Protein AF-A0A1L8WNW4-F1 (afdb_monomer_lite)

Radius of gyration: 29.33 Å; chains: 1; bounding box: 60×57×88 Å

Secondary structure (DSSP, 8-state):
---------TTTTSSSTTS--------------------------PPEEEEEE-GGG-EEEEEEEETTEEEEEE-SS-S-TT-SSEEEEEEEEETTEEEEEEEEETTSPPPPEEEEEE--TTPEEEEEETT-STTTEEESSGGGT--SSSEEEEEEETTEEEE-HHHHHHHHHHHHTTEETTEE-TT--HHHHHHHHHHHHTS---TT-HHHHHHHHHHHHHHHHHHHHHHHHHHHHHHHTTEETTEE-TT--HHHHHHHHHHHHTS-TT-TTHHHHHHHHHHHHHHHHHHHT--

pLDDT: mean 84.91, std 22.82, range [25.0, 98.75]

InterPro domains:
  IPR004954 Putative mucin/carbohydrate-binding domain [PF03272] (52-135)

Organism: NCBI:txid150033

Foldseek 3Di:
DDDPPPDDDPCVVPPVPPPPDDDDDDDDDDDDDDDDDPPPPPPDFDKKKKFAAAPPLHTAWMWIFTQQKIKIWGDQAQRALVFQAFQKKKWKDWFPDTQDIDGRGRNDGDDTDMDIGGHDAFIKIKMFHPQQPCSGIPIPDPQQPVDRNRIWIFGADSRDTHTCPVLLVQLCVLLCVQDDVQHGDQDDDPVSLVSSVVSLVVDPPDPTHVSSVVSVVSSVRSVVSVVLSVLVVVLVVLLCVQDDVLHGDPPDDPVSLVVSVVSLVVHDPPDPCSVVSVVSSVRNVVSNVVSVVPD

Structure (mmCIF, N/CA/C/O backbone):
data_AF-A0A1L8WNW4-F1
#
_entry.id   AF-A0A1L8WNW4-F1
#
loop_
_atom_site.group_PDB
_atom_site.id
_atom_site.type_symbol
_atom_site.label_atom_id
_atom_site.label_alt_id
_atom_site.label_comp_id
_atom_site.label_asym_id
_atom_site.label_entity_id
_atom_site.label_seq_id
_atom_site.pdbx_PDB_ins_code
_atom_site.Cartn_x
_atom_site.Cartn_y
_atom_site.Cartn_z
_atom_site.occupancy
_atom_site.B_iso_or_equiv
_atom_site.auth_seq_id
_atom_site.auth_comp_id
_atom_site.auth_asym_id
_atom_site.auth_atom_id
_atom_site.pdbx_PDB_model_num
ATOM 1 N N . MET A 1 1 ? 27.544 -23.612 17.494 1.00 37.75 1 MET A N 1
ATOM 2 C CA . MET A 1 1 ? 26.825 -22.421 16.985 1.00 37.75 1 MET A CA 1
ATOM 3 C C . MET A 1 1 ? 25.413 -22.851 16.610 1.00 37.75 1 MET A C 1
ATOM 5 O O . MET A 1 1 ? 25.255 -23.649 15.697 1.00 37.75 1 MET A O 1
ATOM 9 N N . LYS A 1 2 ? 24.406 -22.458 17.398 1.00 28.81 2 LYS A N 1
ATOM 10 C CA . LYS A 1 2 ? 23.015 -22.915 17.239 1.00 28.81 2 LYS A CA 1
ATOM 11 C C . LYS A 1 2 ? 22.344 -22.130 16.103 1.00 28.81 2 LYS A C 1
ATOM 13 O O . LYS A 1 2 ? 22.233 -20.911 16.197 1.00 28.81 2 LYS A O 1
ATOM 18 N N . LYS A 1 3 ? 21.906 -22.825 15.046 1.00 29.67 3 LYS A N 1
ATOM 19 C CA . LYS A 1 3 ? 21.005 -22.282 14.017 1.00 29.67 3 LYS A CA 1
ATOM 20 C C . LYS A 1 3 ? 19.665 -21.955 14.684 1.00 29.67 3 LYS A C 1
ATOM 22 O O . LYS A 1 3 ? 18.980 -22.862 15.148 1.00 29.67 3 LYS A O 1
ATOM 27 N N . LYS A 1 4 ? 19.299 -20.671 14.742 1.00 27.36 4 LYS A N 1
ATOM 28 C CA . LYS A 1 4 ? 17.915 -20.253 14.994 1.00 27.36 4 LYS A CA 1
ATOM 29 C C . LYS A 1 4 ? 17.109 -20.585 13.743 1.00 27.36 4 LYS A C 1
ATOM 31 O O . LYS A 1 4 ? 17.209 -19.908 12.728 1.00 27.36 4 LYS A O 1
ATOM 36 N N . MET A 1 5 ? 16.369 -21.678 13.833 1.00 25.00 5 MET A N 1
ATOM 37 C CA . MET A 1 5 ? 15.276 -22.015 12.940 1.00 25.00 5 MET A CA 1
ATOM 38 C C . MET A 1 5 ? 14.143 -21.035 13.258 1.00 25.00 5 MET A C 1
ATOM 40 O O . MET A 1 5 ? 13.552 -21.104 14.335 1.00 25.00 5 MET A O 1
ATOM 44 N N . ILE A 1 6 ? 13.924 -20.056 12.383 1.00 26.42 6 ILE A N 1
ATOM 45 C CA . ILE A 1 6 ? 12.748 -19.190 12.458 1.00 26.42 6 ILE A CA 1
ATOM 46 C C . ILE A 1 6 ? 11.597 -20.017 11.894 1.00 26.42 6 ILE A C 1
ATOM 48 O O . ILE A 1 6 ? 11.459 -20.180 10.686 1.00 26.42 6 ILE A O 1
ATOM 52 N N . VAL A 1 7 ? 10.838 -20.614 12.805 1.00 28.45 7 VAL A N 1
ATOM 53 C CA . VAL A 1 7 ? 9.475 -21.064 12.551 1.00 28.45 7 VAL A CA 1
ATOM 54 C C . VAL A 1 7 ? 8.620 -19.808 12.679 1.00 28.45 7 VAL A C 1
ATOM 56 O O . VAL A 1 7 ? 8.443 -19.317 13.792 1.00 28.45 7 VAL A O 1
ATOM 59 N N . THR A 1 8 ? 8.137 -19.262 11.565 1.00 31.72 8 THR A N 1
ATOM 60 C CA . THR A 1 8 ? 7.024 -18.305 11.598 1.00 31.72 8 THR A CA 1
ATOM 61 C C . THR A 1 8 ? 5.802 -19.022 11.053 1.00 31.72 8 THR A C 1
ATOM 63 O O . THR A 1 8 ? 5.869 -19.759 10.073 1.00 31.72 8 THR A O 1
ATOM 66 N N . SER A 1 9 ? 4.736 -18.927 11.827 1.00 29.17 9 SER A N 1
ATOM 67 C CA . SER A 1 9 ? 3.653 -19.882 11.939 1.00 29.17 9 SER A CA 1
ATOM 68 C C . SER A 1 9 ? 2.611 -19.741 10.832 1.00 29.17 9 SER A C 1
ATOM 70 O O . SER A 1 9 ? 2.149 -18.650 10.523 1.00 29.17 9 SER A O 1
ATOM 72 N N . ALA A 1 10 ? 2.094 -20.882 10.376 1.00 30.36 10 ALA A N 1
ATOM 73 C CA . ALA A 1 10 ? 0.809 -20.997 9.683 1.00 30.36 10 ALA A CA 1
ATOM 74 C C . ALA A 1 10 ? -0.406 -20.637 10.582 1.00 30.36 10 ALA A C 1
ATOM 76 O O . ALA A 1 10 ? -1.537 -21.000 10.280 1.00 30.36 10 ALA A O 1
ATOM 77 N N . ALA A 1 11 ? -0.186 -19.939 11.703 1.00 32.91 11 ALA A N 1
ATOM 78 C CA . ALA A 1 11 ? -1.224 -19.518 12.644 1.00 32.91 11 ALA A CA 1
ATOM 79 C C . ALA A 1 11 ? -1.803 -18.127 12.314 1.00 32.91 11 ALA A C 1
ATOM 81 O O . ALA A 1 11 ? -2.820 -17.752 12.887 1.00 32.91 11 ALA A O 1
ATOM 82 N N . GLY A 1 12 ? -1.200 -17.384 11.376 1.00 32.19 12 GLY A N 1
ATOM 83 C CA . GLY A 1 12 ? -1.688 -16.066 10.945 1.00 32.19 12 GLY A CA 1
ATOM 84 C C . GLY A 1 12 ? -2.962 -16.100 10.092 1.00 32.19 12 GLY A C 1
ATOM 85 O O . GLY A 1 12 ? -3.646 -15.091 9.992 1.00 32.19 12 GLY A O 1
ATOM 86 N N . ILE A 1 13 ? -3.324 -17.263 9.536 1.00 37.50 13 ILE A N 1
ATOM 87 C CA . ILE A 1 13 ? -4.530 -17.438 8.704 1.00 37.50 13 ILE A CA 1
ATOM 88 C C . ILE A 1 13 ? -5.809 -17.570 9.564 1.00 37.50 13 ILE A C 1
ATOM 90 O O . ILE A 1 13 ? -6.913 -17.381 9.068 1.00 37.50 13 ILE A O 1
ATOM 94 N N . MET A 1 14 ? -5.696 -17.857 10.867 1.00 31.64 14 MET A N 1
ATOM 95 C CA . MET A 1 14 ? -6.839 -18.307 11.685 1.00 31.64 14 MET A CA 1
ATOM 96 C C . MET A 1 14 ? -7.536 -17.222 12.525 1.00 31.64 14 MET A C 1
ATOM 98 O O . MET A 1 14 ? -8.483 -17.540 13.241 1.00 31.64 14 MET A O 1
ATOM 102 N N . LEU A 1 15 ? -7.118 -15.951 12.467 1.00 35.03 15 LEU A N 1
ATOM 103 C CA . LEU A 1 15 ? -7.730 -14.891 13.293 1.00 35.03 15 LEU A CA 1
ATOM 104 C C . LEU A 1 15 ? -8.851 -14.094 12.603 1.00 35.03 15 LEU A C 1
ATOM 106 O O . LEU A 1 15 ? -9.614 -13.430 13.298 1.00 35.03 15 LEU A O 1
ATOM 110 N N . PHE A 1 16 ? -9.046 -14.234 11.286 1.00 38.00 16 PHE A N 1
ATOM 111 C CA . PHE A 1 16 ? -10.237 -13.699 10.600 1.00 38.00 16 PHE A CA 1
ATOM 112 C C . PHE A 1 16 ? -11.436 -14.668 10.598 1.00 38.00 16 PHE A C 1
ATOM 114 O O . PHE A 1 16 ? -12.531 -14.299 10.183 1.00 38.00 16 PHE A O 1
ATOM 121 N N . SER A 1 17 ? -11.276 -15.902 11.088 1.00 33.84 17 SER A N 1
ATOM 122 C CA . SER A 1 17 ? -12.297 -16.954 10.952 1.00 33.84 17 SER A CA 1
ATOM 123 C C . SER A 1 17 ? -13.427 -16.905 11.989 1.00 33.84 17 SER A C 1
ATOM 125 O O . SER A 1 17 ? -14.442 -17.568 11.798 1.00 33.84 17 SER A O 1
ATOM 127 N N . ASN A 1 18 ? -13.291 -16.148 13.083 1.00 33.06 18 ASN A N 1
ATOM 128 C CA . ASN A 1 18 ? -14.196 -16.275 14.237 1.00 33.06 18 ASN A CA 1
ATOM 129 C C . ASN A 1 18 ? -15.276 -15.189 14.380 1.00 33.06 18 ASN A C 1
ATOM 131 O O . ASN A 1 18 ? -15.925 -15.143 15.423 1.00 33.06 18 ASN A O 1
ATOM 135 N N . LEU A 1 19 ? -15.531 -14.353 13.365 1.00 40.12 19 LEU A N 1
ATOM 136 C CA . LEU A 1 19 ? -16.614 -13.355 13.439 1.00 40.12 19 LEU A CA 1
ATOM 137 C C . LEU A 1 19 ? -17.502 -13.237 12.186 1.00 40.12 19 LEU A C 1
ATOM 139 O O . LEU A 1 19 ? -18.167 -12.225 12.002 1.00 40.12 19 LEU A O 1
ATOM 143 N N . PHE A 1 20 ? -17.588 -14.289 11.367 1.00 37.91 20 PHE A N 1
ATOM 144 C CA . PHE A 1 20 ? -18.606 -14.410 10.312 1.00 37.91 20 PHE A CA 1
ATOM 145 C C . PHE A 1 20 ? -19.455 -15.667 10.531 1.00 37.91 20 PHE A C 1
ATOM 147 O O . PHE A 1 20 ? -19.396 -16.627 9.769 1.00 37.91 20 PHE A O 1
ATOM 154 N N . ALA A 1 21 ? -20.237 -15.687 11.610 1.00 34.88 21 ALA A N 1
ATOM 155 C CA . ALA A 1 21 ? -21.171 -16.772 11.897 1.00 34.88 21 ALA A CA 1
ATOM 156 C C . ALA A 1 21 ? -22.619 -16.268 11.941 1.00 34.88 21 ALA A C 1
ATOM 158 O O . ALA A 1 21 ? -23.144 -16.083 13.028 1.00 34.88 21 ALA A O 1
ATOM 159 N N . VAL A 1 22 ? -23.253 -16.092 10.770 1.00 30.91 22 VAL A N 1
ATOM 160 C CA . VAL A 1 22 ? -24.709 -16.230 10.488 1.00 30.91 22 VAL A CA 1
ATOM 161 C C . VAL A 1 22 ? -24.831 -16.373 8.949 1.00 30.91 22 VAL A C 1
ATOM 163 O O . VAL A 1 22 ? -24.286 -15.532 8.252 1.00 30.91 22 VAL A O 1
ATOM 166 N N . SER A 1 23 ? -25.453 -17.350 8.273 1.00 28.98 23 SER A N 1
ATOM 167 C CA . SER A 1 23 ? -26.408 -18.432 8.576 1.00 28.98 23 SER A CA 1
ATOM 168 C C . SER A 1 23 ? -26.244 -19.588 7.552 1.00 28.98 23 SER A C 1
ATOM 170 O O . SER A 1 23 ? -25.817 -19.336 6.424 1.00 28.98 23 SER A O 1
ATOM 172 N N . PRO A 1 24 ? -26.595 -20.848 7.884 1.00 35.16 24 PRO A N 1
ATOM 173 C CA . PRO A 1 24 ? -26.528 -21.970 6.949 1.00 35.16 24 PRO A CA 1
ATOM 174 C C . PRO A 1 24 ? -27.873 -22.197 6.244 1.00 35.16 24 PRO A C 1
ATOM 176 O O . PRO A 1 24 ? -28.809 -22.705 6.854 1.00 35.16 24 PRO A O 1
ATOM 179 N N . GLN A 1 25 ? -27.959 -21.897 4.946 1.00 29.31 25 GLN A N 1
ATOM 180 C CA . GLN A 1 25 ? -29.005 -22.440 4.068 1.00 29.31 25 GLN A CA 1
ATOM 181 C C . GLN A 1 25 ? -28.501 -22.585 2.625 1.00 29.31 25 GLN A C 1
ATOM 183 O O . GLN A 1 25 ? -28.726 -21.742 1.767 1.00 29.31 25 GLN A O 1
ATOM 188 N N . ALA A 1 26 ? -27.840 -23.709 2.360 1.00 30.31 26 ALA A N 1
ATOM 189 C CA . ALA A 1 26 ? -28.033 -24.484 1.137 1.00 30.31 26 ALA A CA 1
ATOM 190 C C . ALA A 1 26 ? -27.582 -25.919 1.433 1.00 30.31 26 ALA A C 1
ATOM 192 O O . ALA A 1 26 ? -26.403 -26.213 1.612 1.00 30.31 26 ALA A O 1
ATOM 193 N N . LEU A 1 27 ? -28.584 -26.774 1.603 1.00 27.48 27 LEU A N 1
ATOM 194 C CA . LEU A 1 27 ? -28.493 -28.172 1.986 1.00 27.48 27 LEU A CA 1
ATOM 195 C C . LEU A 1 27 ? -27.861 -29.016 0.867 1.00 27.48 27 LEU A C 1
ATOM 197 O O . LEU A 1 27 ? -28.081 -28.785 -0.318 1.00 27.48 27 LEU A O 1
ATOM 201 N N . ALA A 1 28 ? -27.090 -30.006 1.303 1.00 31.05 28 ALA A N 1
ATOM 202 C CA . ALA A 1 28 ? -26.329 -30.973 0.531 1.00 31.05 28 ALA A CA 1
ATOM 203 C C . ALA A 1 28 ? -27.146 -31.860 -0.428 1.00 31.05 28 ALA A C 1
ATOM 205 O O . ALA A 1 28 ? -28.258 -32.264 -0.099 1.00 31.05 28 ALA A O 1
ATOM 206 N N . ALA A 1 29 ? -26.502 -32.261 -1.533 1.00 27.45 29 ALA A N 1
ATOM 207 C CA . ALA A 1 29 ? -26.468 -33.601 -2.158 1.00 27.45 29 ALA A CA 1
ATOM 208 C C . ALA A 1 29 ? -25.730 -33.455 -3.518 1.00 27.45 29 ALA A C 1
ATOM 210 O O . ALA A 1 29 ? -25.954 -32.473 -4.208 1.00 27.45 29 ALA A O 1
ATOM 211 N N . GLN A 1 30 ? -24.846 -34.323 -4.017 1.00 29.45 30 GLN A N 1
ATOM 212 C CA . GLN A 1 30 ? -24.465 -35.684 -3.656 1.00 29.45 30 GLN A CA 1
ATOM 213 C C . GLN A 1 30 ? -23.157 -36.049 -4.409 1.00 29.45 30 GLN A C 1
ATOM 215 O O . GLN A 1 30 ? -23.034 -35.798 -5.601 1.00 29.45 30 GLN A O 1
ATOM 220 N N . THR A 1 31 ? -22.215 -36.663 -3.686 1.00 28.05 31 THR A N 1
ATOM 221 C CA . THR A 1 31 ? -21.372 -37.824 -4.066 1.00 28.05 31 THR A CA 1
ATOM 222 C C . THR A 1 31 ? -20.494 -37.852 -5.339 1.00 28.05 31 THR A C 1
ATOM 224 O O . THR A 1 31 ? -20.971 -38.131 -6.430 1.00 28.05 31 THR A O 1
ATOM 227 N N . ALA A 1 32 ? -19.178 -37.873 -5.064 1.00 31.22 32 ALA A N 1
ATOM 228 C CA . ALA A 1 32 ? -18.155 -38.836 -5.530 1.00 31.22 32 ALA A CA 1
ATOM 229 C C . ALA A 1 32 ? -17.565 -38.740 -6.968 1.00 31.22 32 ALA A C 1
ATOM 231 O O . ALA A 1 32 ? -18.193 -38.220 -7.883 1.00 31.22 32 ALA A O 1
ATOM 232 N N . PRO A 1 33 ? -16.303 -39.199 -7.156 1.00 40.25 33 PRO A N 1
ATOM 233 C CA . PRO A 1 33 ? -15.356 -38.617 -8.106 1.00 40.25 33 PRO A CA 1
ATOM 234 C C . PRO A 1 33 ? -15.215 -39.432 -9.397 1.00 40.25 33 PRO A C 1
ATOM 236 O O . PRO A 1 33 ? -15.212 -40.660 -9.370 1.00 40.25 33 PRO A O 1
ATOM 239 N N . SER A 1 34 ? -14.987 -38.768 -10.530 1.00 26.56 34 SER A N 1
ATOM 240 C CA . SER A 1 34 ? -14.352 -39.419 -11.682 1.00 26.56 34 SER A CA 1
ATOM 241 C C . SER A 1 34 ? -13.647 -38.408 -12.586 1.00 26.56 34 SER A C 1
ATOM 243 O O . SER A 1 34 ? -14.253 -37.511 -13.158 1.00 26.56 34 SER A O 1
ATOM 245 N N . SER A 1 35 ? -12.322 -38.565 -12.632 1.00 38.88 35 SER A N 1
ATOM 246 C CA . SER A 1 35 ? -11.412 -38.287 -13.749 1.00 38.88 35 SER A CA 1
ATOM 247 C C . SER A 1 35 ? -11.881 -37.294 -14.819 1.00 38.88 35 SER A C 1
ATOM 249 O O . SER A 1 35 ? -12.558 -37.675 -15.775 1.00 38.88 35 SER A O 1
ATOM 251 N N . SER A 1 36 ? -11.373 -36.066 -14.754 1.00 29.16 36 SER A N 1
ATOM 252 C CA . SER A 1 36 ? -11.205 -35.230 -15.939 1.00 29.16 36 SER A CA 1
ATOM 253 C C . SER A 1 36 ? -9.717 -35.062 -16.218 1.00 29.16 36 SER A C 1
ATOM 255 O O . SER A 1 36 ? -8.926 -34.600 -15.397 1.00 29.16 36 SER A O 1
ATOM 257 N N . SER A 1 37 ? -9.344 -35.547 -17.392 1.00 29.00 37 SER A N 1
ATOM 258 C CA . SER A 1 37 ? -8.029 -35.471 -17.994 1.00 29.00 37 SER A CA 1
ATOM 259 C C . SER A 1 37 ? -7.491 -34.047 -17.920 1.00 29.00 37 SER A C 1
ATOM 261 O O . SER A 1 37 ? -8.107 -33.120 -18.446 1.00 29.00 37 SER A O 1
ATOM 263 N N . THR A 1 38 ? -6.327 -33.878 -17.299 1.00 28.92 38 THR A N 1
ATOM 264 C CA . THR A 1 38 ? -5.544 -32.649 -17.384 1.00 28.92 38 THR A CA 1
ATOM 265 C C . THR A 1 38 ? -5.190 -32.417 -18.849 1.00 28.92 38 THR A C 1
ATOM 267 O O . THR A 1 38 ? -4.215 -32.965 -19.363 1.00 28.92 38 THR A O 1
ATOM 270 N N . SER A 1 39 ? -5.982 -31.605 -19.544 1.00 33.59 39 SER A N 1
ATOM 271 C CA . SER A 1 39 ? -5.509 -30.907 -20.728 1.00 33.59 39 SER A CA 1
ATOM 272 C C . SER A 1 39 ? -4.379 -29.994 -20.266 1.00 33.59 39 SER A C 1
ATOM 274 O O . SER A 1 39 ? -4.610 -28.889 -19.783 1.00 33.59 39 SER A O 1
ATOM 276 N N . GLN A 1 40 ? -3.145 -30.488 -20.372 1.00 35.22 40 GLN A N 1
ATOM 277 C CA . GLN A 1 40 ? -1.962 -29.646 -20.402 1.00 35.22 40 GLN A CA 1
ATOM 278 C C . GLN A 1 40 ? -2.119 -28.704 -21.595 1.00 35.22 40 GLN A C 1
ATOM 280 O O . GLN A 1 40 ? -1.805 -29.050 -22.734 1.00 35.22 40 GLN A O 1
ATOM 285 N N . VAL A 1 41 ? -2.633 -27.506 -21.337 1.00 36.22 41 VAL A N 1
ATOM 286 C CA . VAL A 1 41 ? -2.416 -26.376 -22.228 1.00 36.22 41 VAL A CA 1
ATOM 287 C C . VAL A 1 41 ? -0.937 -26.045 -22.086 1.00 36.22 41 VAL A C 1
ATOM 289 O O . VAL A 1 41 ? -0.514 -25.395 -21.134 1.00 36.22 41 VAL A O 1
ATOM 292 N N . VAL A 1 42 ? -0.132 -26.563 -23.009 1.00 39.34 42 VAL A N 1
ATOM 293 C CA . VAL A 1 42 ? 1.224 -26.073 -23.244 1.00 39.34 42 VAL A CA 1
ATOM 294 C C . VAL A 1 42 ? 1.063 -24.628 -23.710 1.00 39.34 42 VAL A C 1
ATOM 296 O O . VAL A 1 42 ? 0.800 -24.369 -24.884 1.00 39.34 42 VAL A O 1
ATOM 299 N N . SER A 1 43 ? 1.133 -23.677 -22.780 1.00 43.12 43 SER A N 1
ATOM 300 C CA . SER A 1 43 ? 1.215 -22.262 -23.118 1.00 43.12 43 SER A CA 1
ATOM 301 C C . SER A 1 43 ? 2.503 -22.064 -23.908 1.00 43.12 43 SER A C 1
ATOM 303 O O . SER A 1 43 ? 3.591 -22.309 -23.386 1.00 43.12 43 SER A O 1
ATOM 305 N N . GLN A 1 44 ? 2.395 -21.651 -25.171 1.00 42.31 44 GLN A N 1
ATOM 306 C CA . GLN A 1 44 ? 3.560 -21.172 -25.904 1.00 42.31 44 GLN A CA 1
ATOM 307 C C . GLN A 1 44 ? 4.227 -20.069 -25.077 1.00 42.31 44 GLN A C 1
ATOM 309 O O . GLN A 1 44 ? 3.567 -19.146 -24.600 1.00 42.31 44 GLN A O 1
ATOM 314 N N . GLU A 1 45 ? 5.525 -20.212 -24.852 1.00 60.41 45 GLU A N 1
ATOM 315 C CA . GLU A 1 45 ? 6.294 -19.384 -23.931 1.00 60.41 45 GLU A CA 1
ATOM 316 C C . GLU A 1 45 ? 6.474 -17.974 -24.493 1.00 60.41 45 GLU A C 1
ATOM 318 O O . GLU A 1 45 ? 7.426 -17.680 -25.214 1.00 60.41 45 GLU A O 1
ATOM 323 N N . ALA A 1 46 ? 5.520 -17.095 -24.192 1.00 81.06 46 ALA A N 1
ATOM 324 C CA . ALA A 1 46 ? 5.547 -15.724 -24.667 1.00 81.06 46 ALA A CA 1
ATOM 325 C C . ALA A 1 46 ? 6.632 -14.922 -23.933 1.00 81.06 46 ALA A C 1
ATOM 327 O O . ALA A 1 46 ? 6.588 -14.761 -22.709 1.00 81.06 46 ALA A O 1
ATOM 328 N N . THR A 1 47 ? 7.590 -14.388 -24.691 1.00 92.25 47 THR A N 1
ATOM 329 C CA . THR A 1 47 ? 8.532 -13.380 -24.200 1.00 92.25 47 THR A CA 1
ATOM 330 C C . THR A 1 47 ? 7.788 -12.080 -23.908 1.00 92.25 47 THR A C 1
ATOM 332 O O . THR A 1 47 ? 7.130 -11.510 -24.779 1.00 92.25 47 THR A O 1
ATOM 335 N N . GLN A 1 48 ? 7.927 -11.575 -22.685 1.00 97.44 48 GLN A N 1
ATOM 336 C CA . GLN A 1 48 ? 7.446 -10.247 -22.311 1.00 97.44 48 GLN A CA 1
ATOM 337 C C . GLN A 1 48 ? 8.570 -9.237 -22.514 1.00 97.44 48 GLN A C 1
ATOM 339 O O . GLN A 1 48 ? 9.666 -9.432 -21.991 1.00 97.44 48 GLN A O 1
ATOM 344 N N . SER A 1 49 ? 8.322 -8.166 -23.264 1.00 97.75 49 SER A N 1
ATOM 345 C CA . SER A 1 49 ? 9.354 -7.184 -23.601 1.00 97.75 49 SER A CA 1
ATOM 346 C C . SER A 1 49 ? 8.965 -5.774 -23.185 1.00 97.75 49 SER A C 1
ATOM 348 O O . SER A 1 49 ? 7.811 -5.378 -23.352 1.00 97.75 49 SER A O 1
ATOM 350 N N . PHE A 1 50 ? 9.954 -5.001 -22.748 1.00 98.44 50 PHE A N 1
ATOM 351 C CA . PHE A 1 50 ? 9.853 -3.578 -22.450 1.00 98.44 50 PHE A CA 1
ATOM 352 C C . PHE A 1 50 ? 10.932 -2.834 -23.233 1.00 98.44 50 PHE A C 1
ATOM 3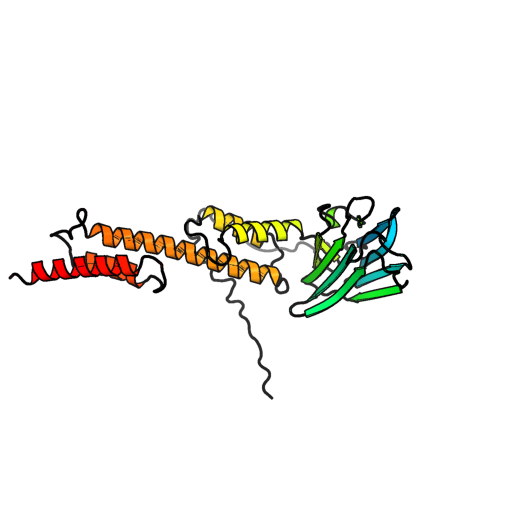54 O O . PHE A 1 50 ? 12.107 -3.200 -23.180 1.00 98.44 50 PHE A O 1
ATOM 361 N N . THR A 1 51 ? 10.559 -1.763 -23.926 1.00 98.56 51 THR A N 1
ATOM 362 C CA . THR A 1 51 ? 11.500 -0.841 -24.570 1.00 98.56 51 THR A CA 1
ATOM 363 C C . THR A 1 51 ? 11.408 0.514 -23.892 1.00 98.56 51 THR A C 1
ATOM 365 O O . THR A 1 51 ? 10.352 1.147 -23.891 1.00 98.56 51 THR A O 1
ATOM 368 N N . LEU A 1 52 ? 12.531 0.948 -23.323 1.00 98.62 52 LEU A N 1
ATOM 369 C CA . LEU A 1 52 ? 12.657 2.217 -22.622 1.00 98.62 52 LEU A CA 1
ATOM 370 C C . LEU A 1 52 ? 13.393 3.206 -23.528 1.00 98.62 52 LEU A C 1
ATOM 372 O O . LEU A 1 52 ? 14.537 2.969 -23.947 1.00 98.62 52 LEU A O 1
ATOM 376 N N . LYS A 1 53 ? 12.728 4.319 -23.830 1.00 98.62 53 LYS A N 1
ATOM 377 C CA . LYS A 1 53 ? 13.234 5.373 -24.706 1.00 98.62 53 LYS A CA 1
ATOM 378 C C . LYS A 1 53 ? 13.264 6.709 -23.991 1.00 98.62 53 LYS A C 1
ATOM 380 O O . LYS A 1 53 ? 12.440 6.986 -23.129 1.00 98.62 53 LYS A O 1
ATOM 385 N N . GLY A 1 54 ? 14.230 7.529 -24.372 1.00 97.06 54 GLY A N 1
ATOM 386 C CA . GLY A 1 54 ? 14.399 8.866 -23.831 1.00 97.06 54 GLY A CA 1
ATOM 387 C C . GLY A 1 54 ? 14.206 9.947 -24.888 1.00 97.06 54 GLY A C 1
ATOM 388 O O . GLY A 1 54 ? 13.347 9.828 -25.765 1.00 97.06 54 GLY A O 1
ATOM 389 N N . ALA A 1 55 ? 15.025 10.995 -24.824 1.00 95.50 55 ALA A N 1
ATOM 390 C CA . ALA A 1 55 ? 14.994 12.116 -25.752 1.00 95.50 55 ALA A CA 1
ATOM 391 C C . ALA A 1 55 ? 15.009 11.642 -27.215 1.00 95.50 55 ALA A C 1
ATOM 393 O O . ALA A 1 55 ? 15.768 10.745 -27.594 1.00 95.50 55 ALA A O 1
ATOM 394 N N . ASN A 1 56 ? 14.168 12.266 -28.044 1.00 93.75 56 ASN A N 1
ATOM 395 C CA . ASN A 1 56 ? 13.985 11.926 -29.461 1.00 93.75 56 ASN A CA 1
ATOM 396 C C . ASN A 1 56 ? 13.612 10.450 -29.705 1.00 93.75 56 ASN A C 1
ATOM 398 O O . ASN A 1 56 ? 13.944 9.893 -30.749 1.00 93.75 56 ASN A O 1
ATOM 402 N N . HIS A 1 57 ? 12.955 9.804 -28.735 1.00 94.19 57 HIS A N 1
ATOM 403 C CA . HIS A 1 57 ? 12.558 8.393 -28.782 1.00 94.19 57 HIS A CA 1
ATOM 404 C C . HIS A 1 57 ? 13.732 7.414 -28.966 1.00 94.19 57 HIS A C 1
ATOM 406 O O . HIS A 1 57 ? 13.538 6.273 -29.403 1.00 94.19 57 HIS A O 1
ATOM 412 N N . ALA A 1 58 ? 14.951 7.834 -28.610 1.00 96.81 58 ALA A N 1
ATOM 413 C CA . ALA A 1 58 ? 16.130 6.982 -28.652 1.00 96.81 58 ALA A CA 1
ATOM 414 C C . ALA A 1 58 ? 16.016 5.872 -27.599 1.00 96.81 58 ALA A C 1
ATOM 416 O O . ALA A 1 58 ? 15.825 6.145 -26.413 1.00 96.81 58 ALA A O 1
ATOM 417 N N . THR A 1 59 ? 16.152 4.616 -28.026 1.00 98.62 59 THR A N 1
ATOM 418 C CA . THR A 1 59 ? 16.128 3.464 -27.113 1.00 98.62 59 THR A CA 1
ATOM 419 C C . THR A 1 59 ? 17.415 3.429 -26.303 1.00 98.62 59 THR A C 1
ATOM 421 O O . THR A 1 59 ? 18.503 3.352 -26.872 1.00 98.62 59 THR A O 1
ATOM 424 N N . PHE A 1 60 ? 17.294 3.460 -24.978 1.00 98.62 60 PHE A N 1
ATOM 425 C CA . PHE A 1 60 ? 18.446 3.386 -24.077 1.00 98.62 60 PHE A CA 1
ATOM 426 C C . PHE A 1 60 ? 18.522 2.064 -23.313 1.00 98.62 60 PHE A C 1
ATOM 428 O O . PHE A 1 60 ? 19.616 1.663 -22.902 1.00 98.62 60 PHE A O 1
ATOM 435 N N . ALA A 1 61 ? 17.395 1.359 -23.172 1.00 98.75 61 ALA A N 1
ATOM 436 C CA . ALA A 1 61 ? 17.356 0.013 -22.622 1.00 98.75 61 ALA A CA 1
ATOM 437 C C . ALA A 1 61 ? 16.217 -0.830 -23.215 1.00 98.75 61 ALA A C 1
ATOM 439 O O . ALA A 1 61 ? 15.163 -0.311 -23.584 1.00 98.75 61 ALA A O 1
ATOM 440 N N . GLN A 1 62 ? 16.439 -2.140 -23.262 1.00 98.75 62 GLN A N 1
ATOM 441 C CA . GLN A 1 62 ? 15.421 -3.152 -23.533 1.00 98.75 62 GLN A CA 1
ATOM 442 C C . GLN A 1 62 ? 15.461 -4.210 -22.435 1.00 98.75 62 GLN A C 1
ATOM 444 O O . GLN A 1 62 ? 16.538 -4.571 -21.958 1.00 98.75 62 GLN A O 1
ATOM 449 N N . ILE A 1 63 ? 14.291 -4.688 -22.028 1.00 98.62 63 ILE A N 1
ATOM 450 C CA . ILE A 1 63 ? 14.135 -5.754 -21.041 1.00 98.62 63 ILE A CA 1
ATOM 451 C C . ILE A 1 63 ? 13.300 -6.849 -21.687 1.00 98.62 63 ILE A C 1
ATOM 453 O O . ILE A 1 63 ? 12.219 -6.554 -22.184 1.00 98.62 63 ILE A O 1
ATOM 457 N N . ASN A 1 64 ? 13.772 -8.090 -21.650 1.00 98.25 64 ASN A N 1
ATOM 458 C CA . ASN A 1 64 ? 13.019 -9.259 -22.090 1.00 98.25 64 ASN A CA 1
ATOM 459 C C . ASN A 1 64 ? 12.929 -10.262 -20.943 1.00 98.25 64 ASN A C 1
ATOM 461 O O . ASN A 1 64 ? 13.945 -10.583 -20.328 1.00 98.25 64 ASN A O 1
ATOM 465 N N . VAL A 1 65 ? 11.728 -10.759 -20.664 1.00 97.88 65 VAL A N 1
ATOM 466 C CA . VAL A 1 65 ? 11.482 -11.797 -19.662 1.00 97.88 65 VAL A CA 1
ATOM 467 C C . VAL A 1 65 ? 10.991 -13.053 -20.356 1.00 97.88 65 VAL A C 1
ATOM 469 O O . VAL A 1 65 ? 10.050 -13.020 -21.150 1.00 97.88 65 VAL A O 1
ATOM 472 N N . THR A 1 66 ? 11.664 -14.169 -20.104 1.00 94.94 66 THR A N 1
ATOM 473 C CA . THR A 1 66 ? 11.293 -15.493 -20.617 1.00 94.94 66 THR A CA 1
ATOM 474 C C . THR A 1 66 ? 11.777 -16.542 -19.628 1.00 94.94 66 THR A C 1
ATOM 476 O O . THR A 1 66 ? 12.953 -16.526 -19.268 1.00 94.94 66 THR A O 1
ATOM 479 N N . LYS A 1 67 ? 10.887 -17.442 -19.187 1.00 91.75 67 LYS A N 1
ATOM 480 C CA . LYS A 1 67 ? 11.216 -18.583 -18.311 1.00 91.75 67 LYS A CA 1
ATOM 481 C C . LYS A 1 67 ? 12.109 -18.195 -17.126 1.00 91.75 67 LYS A C 1
ATOM 483 O O . LYS A 1 67 ? 13.247 -18.657 -17.029 1.00 91.75 67 LYS A O 1
ATOM 488 N N . ASN A 1 68 ? 11.630 -17.309 -16.250 1.00 94.56 68 ASN A N 1
ATOM 489 C CA . ASN A 1 68 ? 12.371 -16.916 -15.040 1.00 94.56 68 ASN A CA 1
ATOM 490 C C . ASN A 1 68 ? 13.716 -16.218 -15.326 1.00 94.56 68 ASN A C 1
ATOM 492 O O . ASN A 1 68 ? 14.608 -16.189 -14.474 1.00 94.56 68 ASN A O 1
ATOM 496 N N . ASN A 1 69 ? 13.910 -15.673 -16.524 1.00 96.94 69 ASN A N 1
ATOM 497 C CA . ASN A 1 69 ? 15.121 -14.945 -16.867 1.00 96.94 69 ASN A CA 1
ATOM 498 C C . ASN A 1 69 ? 14.765 -13.565 -17.395 1.00 96.94 69 ASN A C 1
ATOM 500 O O . ASN A 1 69 ? 14.045 -13.445 -18.384 1.00 96.94 69 ASN A O 1
ATOM 504 N N . LEU A 1 70 ? 15.284 -12.538 -16.728 1.00 98.38 70 LEU A N 1
ATOM 505 C CA . LEU A 1 70 ? 15.219 -11.158 -17.176 1.00 98.38 70 LEU A CA 1
ATOM 506 C C . LEU A 1 70 ? 16.542 -10.807 -17.852 1.00 98.38 70 LEU A C 1
ATOM 508 O O . LEU A 1 70 ? 17.576 -10.667 -17.195 1.00 98.38 70 LEU A O 1
ATOM 512 N N . HIS A 1 71 ? 16.497 -10.640 -19.169 1.00 98.50 71 HIS A N 1
ATOM 513 C CA . HIS A 1 71 ? 17.595 -10.112 -19.969 1.00 98.50 71 HIS A CA 1
ATOM 514 C C . HIS A 1 71 ? 17.441 -8.597 -20.088 1.00 98.50 71 HIS A C 1
ATOM 516 O O . HIS A 1 71 ? 16.467 -8.098 -20.648 1.00 98.50 71 HIS A O 1
ATOM 522 N N . LEU A 1 72 ? 18.401 -7.862 -19.533 1.00 98.75 72 LEU A N 1
ATOM 523 C CA . LEU A 1 72 ? 18.517 -6.417 -19.671 1.00 98.75 72 LEU A CA 1
ATOM 524 C C . LEU A 1 72 ? 19.606 -6.094 -20.693 1.00 98.75 72 LEU A C 1
ATOM 526 O O . LEU A 1 72 ? 20.774 -6.411 -20.469 1.00 98.75 72 LEU A O 1
ATOM 530 N N . GLN A 1 73 ? 19.251 -5.363 -21.743 1.00 98.75 73 GLN A N 1
ATOM 531 C CA . GLN A 1 73 ? 20.184 -4.755 -22.685 1.00 98.75 73 GLN A CA 1
ATOM 532 C C . GLN A 1 73 ? 20.215 -3.239 -22.504 1.00 98.75 73 GLN A C 1
ATOM 534 O O . GLN A 1 73 ? 19.176 -2.593 -22.390 1.00 98.75 73 GLN A O 1
ATOM 539 N N . THR A 1 74 ? 21.411 -2.657 -22.517 1.00 98.69 74 THR A N 1
ATOM 540 C CA . THR A 1 74 ? 21.621 -1.206 -22.498 1.00 98.69 74 THR A CA 1
ATOM 541 C C . THR A 1 74 ? 22.378 -0.752 -23.732 1.00 98.69 74 THR A C 1
ATOM 543 O O . THR A 1 74 ? 23.224 -1.478 -24.258 1.00 98.69 74 THR A O 1
ATOM 546 N N . PHE A 1 75 ? 22.093 0.468 -24.180 1.00 98.44 75 PHE A N 1
ATOM 547 C CA . PHE A 1 75 ? 22.710 1.076 -25.360 1.00 98.44 75 PHE A CA 1
ATOM 548 C C . PHE A 1 75 ? 23.566 2.275 -24.954 1.00 98.44 75 PHE A C 1
ATOM 550 O O . PHE A 1 75 ? 23.286 2.923 -23.947 1.00 98.44 75 PHE A O 1
ATOM 557 N N . ALA A 1 76 ? 24.610 2.579 -25.730 1.00 97.94 76 ALA A N 1
ATOM 558 C CA . ALA A 1 76 ? 25.545 3.669 -25.448 1.00 97.94 76 ALA A CA 1
ATOM 559 C C . ALA A 1 76 ? 24.954 5.051 -25.783 1.00 97.94 76 ALA A C 1
ATOM 561 O O . ALA A 1 76 ? 25.417 5.749 -26.682 1.00 97.94 76 ALA A O 1
ATOM 562 N N . VAL A 1 77 ? 23.904 5.435 -25.061 1.00 97.12 77 VAL A N 1
ATOM 563 C CA . VAL A 1 77 ? 23.172 6.695 -25.230 1.00 97.12 77 VAL A CA 1
ATOM 564 C C . VAL A 1 77 ? 22.972 7.381 -23.879 1.00 97.12 77 VAL A C 1
ATOM 566 O O . VAL A 1 77 ? 23.097 6.761 -22.821 1.00 97.12 77 VAL A O 1
ATOM 569 N N . LYS A 1 78 ? 22.669 8.678 -23.905 1.00 97.94 78 LYS A N 1
ATOM 570 C CA . LYS A 1 78 ? 22.138 9.402 -22.742 1.00 97.94 78 LYS A CA 1
ATOM 571 C C . LYS A 1 78 ? 20.612 9.328 -22.822 1.00 97.94 78 LYS A C 1
ATOM 573 O O . LYS A 1 78 ? 20.109 9.727 -23.870 1.00 97.94 78 LYS A O 1
ATOM 578 N N . PRO A 1 79 ? 19.889 8.844 -21.793 1.00 97.94 79 PRO A N 1
ATOM 579 C CA . PRO A 1 79 ? 18.431 8.784 -21.844 1.00 97.94 79 PRO A CA 1
ATOM 580 C C . PRO A 1 79 ? 17.805 10.141 -22.181 1.00 97.94 79 PRO A C 1
ATOM 582 O O . PRO A 1 79 ? 17.189 10.282 -23.226 1.00 97.94 79 PRO A O 1
ATOM 585 N N . ASP A 1 80 ? 18.030 11.173 -21.370 1.00 97.62 80 ASP A N 1
ATOM 586 C CA . ASP A 1 80 ? 17.631 12.544 -21.695 1.00 97.62 80 ASP A CA 1
ATOM 587 C C . ASP A 1 80 ? 18.483 13.532 -20.882 1.00 97.62 80 ASP A C 1
ATOM 589 O O . ASP A 1 80 ? 18.522 13.515 -19.647 1.00 97.62 80 ASP A O 1
ATOM 593 N N . THR A 1 81 ? 19.187 14.411 -21.596 1.00 96.62 81 THR A N 1
ATOM 594 C CA . THR A 1 81 ? 20.163 15.356 -21.040 1.00 96.62 81 THR A CA 1
ATOM 595 C C . THR A 1 81 ? 19.565 16.403 -20.104 1.00 96.62 81 THR A C 1
ATOM 597 O O . THR A 1 81 ? 20.311 16.986 -19.311 1.00 96.62 81 THR A O 1
ATOM 600 N N . LYS A 1 82 ? 18.245 16.623 -20.141 1.00 97.00 82 LYS A N 1
ATOM 601 C CA . LYS A 1 82 ? 17.530 17.544 -19.246 1.00 97.00 82 LYS A CA 1
ATOM 602 C C . LYS A 1 82 ? 17.483 17.028 -17.807 1.00 97.00 82 LYS A C 1
ATOM 604 O O . LYS A 1 82 ? 17.357 17.825 -16.876 1.00 97.00 82 LYS A O 1
ATOM 609 N N . PHE A 1 83 ? 17.613 15.717 -17.592 1.00 96.88 83 PHE A N 1
ATOM 610 C CA . PHE A 1 83 ? 17.480 15.111 -16.268 1.00 96.88 83 PHE A CA 1
ATOM 611 C C . PHE A 1 83 ? 18.835 14.719 -15.672 1.00 96.88 83 PHE A C 1
ATOM 613 O O . PHE A 1 83 ? 19.537 13.847 -16.174 1.00 96.88 83 PHE A O 1
ATOM 620 N N . ARG A 1 84 ? 19.192 15.344 -14.543 1.00 97.12 84 ARG A N 1
ATOM 621 C CA . ARG A 1 84 ? 20.446 15.070 -13.808 1.00 97.12 84 ARG A CA 1
ATOM 622 C C . ARG A 1 84 ? 20.367 13.875 -12.848 1.00 97.12 84 ARG A C 1
ATOM 624 O O . ARG A 1 84 ? 21.395 13.422 -12.362 1.00 97.12 84 ARG A O 1
ATOM 631 N N . ASN A 1 85 ? 19.159 13.382 -12.583 1.00 97.25 85 ASN A N 1
ATOM 632 C CA . ASN A 1 85 ? 18.884 12.276 -11.663 1.00 97.25 85 ASN A CA 1
ATOM 633 C C . ASN A 1 85 ? 18.439 11.031 -12.447 1.00 97.25 85 ASN A C 1
ATOM 635 O O . ASN A 1 85 ? 18.465 11.031 -13.682 1.00 97.25 85 ASN A O 1
ATOM 639 N N . ALA A 1 86 ? 18.015 9.980 -11.740 1.00 97.81 86 ALA A N 1
ATOM 640 C CA . ALA A 1 86 ? 17.395 8.814 -12.361 1.00 97.81 86 ALA A CA 1
ATOM 641 C C . ALA A 1 86 ? 16.231 9.243 -13.274 1.00 97.81 86 ALA A C 1
ATOM 643 O O . ALA A 1 86 ? 15.294 9.922 -12.851 1.00 97.81 86 ALA A O 1
ATOM 644 N N . TYR A 1 87 ? 16.347 8.884 -14.548 1.00 98.44 87 TYR A N 1
ATOM 645 C CA . TYR A 1 87 ? 15.316 9.034 -15.567 1.00 98.44 87 TYR A CA 1
ATOM 646 C C . TYR A 1 87 ? 14.420 7.796 -15.618 1.00 98.44 87 TYR A C 1
ATOM 648 O O . TYR A 1 87 ? 13.207 7.903 -15.767 1.00 98.44 87 TYR A O 1
ATOM 656 N N . ALA A 1 88 ? 15.024 6.629 -15.424 1.00 98.69 88 ALA A N 1
ATOM 657 C CA . ALA A 1 88 ? 14.344 5.361 -15.246 1.00 98.69 88 ALA A CA 1
ATOM 658 C C . ALA A 1 88 ? 15.100 4.515 -14.218 1.00 98.69 88 ALA A C 1
ATOM 660 O O . ALA A 1 88 ? 16.273 4.782 -13.928 1.00 98.69 88 ALA A O 1
ATOM 661 N N . SER A 1 89 ? 14.462 3.473 -13.700 1.00 98.69 89 SER A N 1
ATOM 662 C CA . SER A 1 89 ? 15.135 2.459 -12.888 1.00 98.69 89 SER A CA 1
ATOM 663 C C . SER A 1 89 ? 14.513 1.085 -13.086 1.00 98.69 89 SER A C 1
ATOM 665 O O . SER A 1 89 ? 13.359 0.972 -13.494 1.00 98.69 89 SER A O 1
ATOM 667 N N . ILE A 1 90 ? 15.293 0.050 -12.795 1.00 98.69 90 ILE A N 1
ATOM 668 C CA . ILE A 1 90 ? 14.815 -1.319 -12.624 1.00 98.69 90 ILE A CA 1
ATOM 669 C C . ILE A 1 90 ? 15.346 -1.851 -11.297 1.00 98.69 90 ILE A C 1
ATOM 671 O O . ILE A 1 90 ? 16.537 -1.706 -10.997 1.00 98.69 90 ILE A O 1
ATOM 675 N N . LYS A 1 91 ? 14.476 -2.479 -10.510 1.00 98.38 91 LYS A N 1
ATOM 676 C CA . LYS A 1 91 ? 14.854 -3.169 -9.275 1.00 98.38 91 LYS A CA 1
ATOM 677 C C . LYS A 1 91 ? 14.180 -4.525 -9.221 1.00 98.38 91 LYS A C 1
ATOM 679 O O . LYS A 1 91 ? 13.012 -4.637 -9.572 1.00 98.38 91 LYS A O 1
ATOM 684 N N . VAL A 1 92 ? 14.914 -5.524 -8.755 1.00 97.75 92 VAL A N 1
ATOM 685 C CA . VAL A 1 92 ? 14.415 -6.867 -8.465 1.00 97.75 92 VAL A CA 1
ATOM 686 C C . VAL A 1 92 ? 14.681 -7.130 -6.994 1.00 97.75 92 VAL A C 1
ATOM 688 O O . VAL A 1 92 ? 15.825 -7.041 -6.534 1.00 97.75 92 VAL A O 1
ATOM 691 N N . LYS A 1 93 ? 13.619 -7.412 -6.250 1.00 94.56 93 LYS A N 1
ATOM 692 C CA . LYS A 1 93 ? 13.649 -7.651 -4.813 1.00 94.56 93 LYS A CA 1
ATOM 693 C C . LYS A 1 93 ? 13.141 -9.057 -4.543 1.00 94.56 93 LYS A C 1
ATOM 695 O O . LYS A 1 93 ? 12.081 -9.430 -5.029 1.00 94.56 93 LYS A O 1
ATOM 700 N N . ARG A 1 94 ? 13.889 -9.775 -3.715 1.00 92.31 94 ARG A N 1
ATOM 701 C CA . ARG A 1 94 ? 13.483 -11.046 -3.123 1.00 92.31 94 ARG A CA 1
ATOM 702 C C . ARG A 1 94 ? 13.249 -10.832 -1.641 1.00 92.31 94 ARG A C 1
ATOM 704 O O . ARG A 1 94 ? 13.772 -9.874 -1.067 1.00 92.31 94 ARG A O 1
ATOM 711 N N . VAL A 1 95 ? 12.475 -11.705 -1.008 1.00 85.75 95 VAL A N 1
ATOM 712 C CA . VAL A 1 95 ? 12.214 -11.640 0.436 1.00 85.75 95 VAL A CA 1
ATOM 713 C C . VAL A 1 95 ? 13.502 -11.352 1.216 1.00 85.75 95 VAL A C 1
ATOM 715 O O . VAL A 1 95 ? 14.462 -12.120 1.187 1.00 85.75 95 VAL A O 1
ATOM 718 N N . GLY A 1 96 ? 13.523 -10.203 1.893 1.00 82.12 96 GLY A N 1
ATOM 719 C CA . GLY A 1 96 ? 14.625 -9.766 2.748 1.00 82.12 96 GLY A CA 1
ATOM 720 C C . GLY A 1 96 ? 15.837 -9.107 2.073 1.00 82.12 96 GLY A C 1
ATOM 721 O O . GLY A 1 96 ? 16.677 -8.591 2.810 1.00 82.12 96 GLY A O 1
ATOM 722 N N . TYR A 1 97 ? 15.972 -9.065 0.737 1.00 88.44 97 TYR A N 1
ATOM 723 C CA . TYR A 1 97 ? 17.142 -8.433 0.093 1.00 88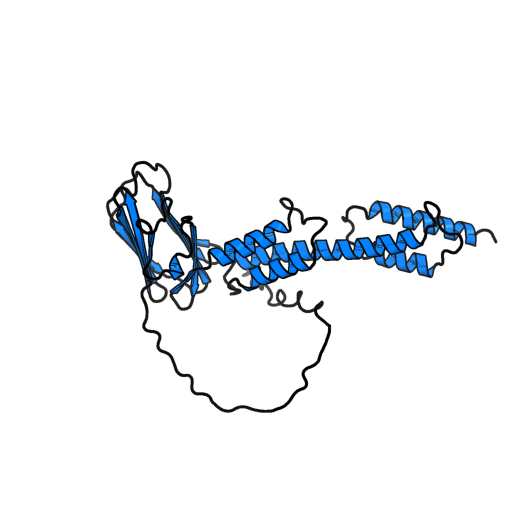.44 97 TYR A CA 1
ATOM 724 C C . TYR A 1 97 ? 16.963 -8.041 -1.390 1.00 88.44 97 TYR A C 1
ATOM 726 O O . TYR A 1 97 ? 16.054 -8.472 -2.094 1.00 88.44 97 TYR A O 1
ATOM 734 N N . SER A 1 98 ? 17.862 -7.178 -1.878 1.00 95.06 98 SER A N 1
ATOM 735 C CA . SER A 1 98 ? 17.900 -6.713 -3.273 1.00 95.06 98 SER A CA 1
ATOM 736 C C . SER A 1 98 ? 18.692 -7.687 -4.149 1.00 95.06 98 SER A C 1
ATOM 738 O O . SER A 1 98 ? 19.872 -7.918 -3.889 1.00 95.06 98 SER A O 1
ATOM 740 N N . VAL A 1 99 ? 18.058 -8.238 -5.189 1.00 97.12 99 VAL A N 1
ATOM 741 C CA . VAL A 1 99 ? 18.698 -9.130 -6.176 1.00 97.12 99 VAL A CA 1
ATOM 742 C C . VAL A 1 99 ? 19.427 -8.309 -7.234 1.00 97.12 99 VAL A C 1
ATOM 744 O O . VAL A 1 99 ? 20.552 -8.617 -7.628 1.00 97.12 99 VAL A O 1
ATOM 747 N N . PHE A 1 100 ? 18.786 -7.240 -7.702 1.00 98.44 100 PHE A N 1
ATOM 748 C CA . PHE A 1 100 ? 19.335 -6.360 -8.721 1.00 98.44 100 PHE A CA 1
ATOM 749 C C . PHE A 1 100 ? 18.755 -4.957 -8.584 1.00 98.44 100 PHE A C 1
ATOM 751 O O . PHE A 1 100 ? 17.582 -4.781 -8.269 1.00 98.44 100 PHE A O 1
ATOM 758 N N . SER A 1 101 ? 19.568 -3.944 -8.863 1.00 98.25 101 SER A N 1
ATOM 759 C CA . SER A 1 101 ? 19.113 -2.561 -8.949 1.00 98.25 101 SER A CA 1
ATOM 760 C C . SER A 1 101 ? 19.971 -1.814 -9.954 1.00 98.25 101 SER A C 1
ATOM 762 O O . SER A 1 101 ? 21.201 -1.899 -9.915 1.00 98.25 101 SER A O 1
ATOM 764 N N . LYS A 1 102 ? 19.331 -1.048 -10.834 1.00 98.19 102 LYS A N 1
ATOM 765 C CA . LYS A 1 102 ? 20.020 -0.159 -11.762 1.00 98.19 102 LYS A CA 1
ATOM 766 C C . LYS A 1 102 ? 19.209 1.106 -11.992 1.00 98.19 102 LYS A C 1
ATOM 768 O O . LYS A 1 102 ? 18.083 1.046 -12.477 1.00 98.19 102 LYS A O 1
ATOM 773 N N . ASP A 1 103 ? 19.852 2.238 -11.734 1.00 98.38 103 ASP A N 1
ATOM 774 C CA . ASP A 1 103 ? 19.344 3.551 -12.107 1.00 98.38 103 ASP A CA 1
ATOM 775 C C . ASP A 1 103 ? 19.928 3.974 -13.459 1.00 98.38 103 ASP A C 1
ATOM 777 O O . ASP A 1 103 ? 21.134 3.865 -13.712 1.00 98.38 103 ASP A O 1
ATOM 781 N N . PHE A 1 104 ? 19.069 4.497 -14.327 1.00 98.44 104 PHE A N 1
ATOM 782 C CA . PHE A 1 104 ? 19.445 5.108 -15.594 1.00 98.44 104 PHE A CA 1
ATOM 783 C C . PHE A 1 104 ? 19.459 6.622 -15.410 1.00 98.44 104 PHE A C 1
ATOM 785 O O . PHE A 1 104 ? 18.416 7.271 -15.450 1.00 98.44 104 PHE A O 1
ATOM 792 N N . ILE A 1 105 ? 20.636 7.195 -15.159 1.00 98.44 105 ILE A N 1
ATOM 793 C CA . ILE A 1 105 ? 20.782 8.642 -14.943 1.00 98.44 105 ILE A CA 1
ATOM 794 C C . ILE A 1 105 ? 20.638 9.377 -16.280 1.00 98.44 105 ILE A C 1
ATOM 796 O O . ILE A 1 105 ? 21.384 9.090 -17.216 1.00 98.44 105 ILE A O 1
ATOM 800 N N . GLY A 1 106 ? 19.701 10.326 -16.367 1.00 98.12 106 GLY A N 1
ATOM 801 C CA . GLY A 1 106 ? 19.249 10.894 -17.645 1.00 98.12 106 GLY A CA 1
ATOM 802 C C . GLY A 1 106 ? 20.355 11.514 -18.501 1.00 98.12 106 GLY A C 1
ATOM 803 O O . GLY A 1 106 ? 20.469 11.226 -19.691 1.00 98.12 106 GLY A O 1
ATOM 804 N N . ASN A 1 107 ? 21.222 12.323 -17.897 1.00 97.94 107 ASN A N 1
ATOM 805 C CA . ASN A 1 107 ? 22.283 13.040 -18.602 1.00 97.94 107 ASN A CA 1
ATOM 806 C C . ASN A 1 107 ? 23.625 12.290 -18.666 1.00 97.94 107 ASN A C 1
ATOM 808 O O . ASN A 1 107 ? 24.605 12.831 -19.195 1.00 97.94 107 ASN A O 1
ATOM 812 N N . LYS A 1 108 ? 23.688 11.060 -18.147 1.00 98.12 108 LYS A N 1
ATOM 813 C CA . LYS A 1 108 ? 24.904 10.244 -18.131 1.00 98.12 108 LYS A CA 1
ATOM 814 C C . LYS A 1 108 ? 24.907 9.290 -19.319 1.00 98.12 108 LYS A C 1
ATOM 816 O O . LYS A 1 108 ? 23.916 8.620 -19.587 1.00 98.12 108 LYS A O 1
ATOM 821 N N . LEU A 1 109 ? 26.036 9.225 -20.027 1.00 97.88 109 LEU A N 1
ATOM 822 C CA . LEU A 1 109 ? 26.215 8.246 -21.097 1.00 97.88 109 LEU A CA 1
ATOM 823 C C . LEU A 1 109 ? 26.208 6.845 -20.480 1.00 97.88 109 LEU A C 1
ATOM 825 O O . LEU A 1 109 ? 27.004 6.560 -19.580 1.00 97.88 109 LEU A O 1
ATOM 829 N N . LEU A 1 110 ? 25.298 5.992 -20.939 1.00 97.50 110 LEU A N 1
ATOM 830 C CA . LEU A 1 110 ? 25.255 4.596 -20.531 1.00 97.50 110 LEU A CA 1
ATOM 831 C C . LEU A 1 110 ? 26.365 3.805 -21.231 1.00 97.50 110 LEU A C 1
ATOM 833 O O . LEU A 1 110 ? 26.758 4.113 -22.353 1.00 97.50 110 LEU A O 1
ATOM 837 N N . ALA A 1 111 ? 26.847 2.752 -20.578 1.00 96.50 111 ALA A N 1
ATOM 838 C CA . ALA A 1 111 ? 27.638 1.735 -21.256 1.00 96.50 111 ALA A CA 1
ATOM 839 C C . ALA A 1 111 ? 26.696 0.789 -22.013 1.00 96.50 111 ALA A C 1
ATOM 841 O O . ALA A 1 111 ? 25.676 0.361 -21.459 1.00 96.50 111 ALA A O 1
ATOM 842 N N . ALA A 1 112 ? 27.040 0.446 -23.254 1.00 97.75 112 ALA A N 1
ATOM 843 C CA . ALA A 1 112 ? 26.370 -0.646 -23.946 1.00 97.75 112 ALA A CA 1
ATOM 844 C C . ALA A 1 112 ? 26.719 -1.973 -23.263 1.00 97.75 112 ALA A C 1
ATOM 846 O O . ALA A 1 112 ? 27.866 -2.191 -22.871 1.00 97.75 112 ALA A O 1
ATOM 847 N N . GLY A 1 113 ? 25.737 -2.850 -23.092 1.00 97.75 113 GLY A N 1
ATOM 848 C CA . GLY A 1 113 ? 25.961 -4.111 -22.401 1.00 97.75 113 GLY A CA 1
ATOM 849 C C . GLY A 1 113 ? 24.699 -4.938 -22.256 1.00 97.75 113 GLY A C 1
ATOM 850 O O . GLY A 1 113 ? 23.604 -4.504 -22.609 1.00 97.75 113 GLY A O 1
ATOM 851 N N . GLN A 1 114 ? 24.877 -6.144 -21.731 1.00 98.19 114 GLN A N 1
ATOM 852 C CA . GLN A 1 114 ? 23.793 -7.072 -21.447 1.00 98.19 114 GLN A CA 1
ATOM 853 C C . GLN A 1 114 ? 23.969 -7.670 -20.055 1.00 98.19 114 GLN A C 1
ATOM 855 O O . GLN A 1 114 ? 25.093 -7.857 -19.581 1.00 98.19 114 GLN A O 1
ATOM 860 N N . LYS A 1 115 ? 22.856 -7.966 -19.390 1.00 98.25 115 LYS A N 1
ATOM 861 C CA . LYS A 1 115 ? 22.837 -8.601 -18.077 1.00 98.25 115 LYS A CA 1
ATOM 862 C C . LYS A 1 115 ? 21.640 -9.533 -17.975 1.00 98.25 115 LYS A C 1
ATOM 864 O O . LYS A 1 115 ? 20.509 -9.086 -18.103 1.00 98.25 115 LYS A O 1
ATOM 869 N N . ASN A 1 116 ? 21.912 -10.794 -17.664 1.00 98.12 116 ASN A N 1
ATOM 870 C CA . ASN A 1 116 ? 20.888 -11.748 -17.260 1.00 98.12 116 ASN A CA 1
ATOM 871 C C . ASN A 1 116 ? 20.713 -11.700 -15.746 1.00 98.12 116 ASN A C 1
ATOM 873 O O . ASN A 1 116 ? 21.701 -11.688 -14.998 1.00 98.12 116 ASN A O 1
ATOM 877 N N . ILE A 1 117 ? 19.459 -11.670 -15.314 1.00 98.44 117 ILE A N 1
ATOM 878 C CA . ILE A 1 117 ? 19.039 -11.771 -13.921 1.00 98.44 117 ILE A CA 1
ATOM 879 C C . ILE A 1 117 ? 18.084 -12.958 -13.835 1.00 98.44 117 ILE A C 1
ATOM 881 O O . ILE A 1 117 ? 17.057 -12.987 -14.511 1.00 98.44 117 ILE A O 1
ATOM 885 N N . HIS A 1 118 ? 18.442 -13.950 -13.024 1.00 97.75 118 HIS A N 1
ATOM 886 C CA . HIS A 1 118 ? 17.537 -15.049 -12.720 1.00 97.75 118 HIS A CA 1
ATOM 887 C C . HIS A 1 118 ? 16.457 -14.563 -11.751 1.00 97.75 118 HIS A C 1
ATOM 889 O O . HIS A 1 118 ? 16.777 -13.934 -10.741 1.00 97.75 118 HIS A O 1
ATOM 895 N N . LEU A 1 119 ? 15.205 -14.842 -12.090 1.00 96.94 119 LEU A N 1
ATOM 896 C CA . LEU A 1 119 ? 14.020 -14.510 -11.317 1.00 96.94 119 LEU A CA 1
ATOM 897 C C . LEU A 1 119 ? 13.480 -15.767 -10.633 1.00 96.94 119 LEU A C 1
ATOM 899 O O . LEU A 1 119 ? 13.401 -16.830 -11.246 1.00 96.94 119 LEU A O 1
ATOM 903 N N . GLU A 1 120 ? 13.052 -15.638 -9.390 1.00 94.00 120 GLU A N 1
ATOM 904 C CA . GLU A 1 120 ? 12.348 -16.689 -8.654 1.00 94.00 120 GLU A CA 1
ATOM 905 C C . GLU A 1 120 ? 10.873 -16.326 -8.492 1.00 94.00 120 GLU A C 1
ATOM 907 O O . GLU A 1 120 ? 10.496 -15.159 -8.587 1.00 94.00 120 GLU A O 1
ATOM 912 N N . GLU A 1 121 ? 10.040 -17.342 -8.273 1.00 91.81 121 GLU A N 1
ATOM 913 C CA . GLU A 1 121 ? 8.623 -17.151 -7.968 1.00 91.81 121 GLU A CA 1
ATOM 914 C C . GLU A 1 121 ? 8.468 -16.195 -6.776 1.00 91.81 121 GLU A C 1
ATOM 916 O O . GLU A 1 121 ? 9.146 -16.344 -5.756 1.00 91.81 121 GLU A O 1
ATOM 921 N N . GLY A 1 122 ? 7.602 -15.190 -6.918 1.00 91.56 122 GLY A N 1
ATOM 922 C CA . GLY A 1 122 ? 7.383 -14.174 -5.890 1.00 91.56 122 GLY A CA 1
ATOM 923 C C . GLY A 1 122 ? 8.427 -13.052 -5.832 1.00 91.56 122 GLY A C 1
ATOM 924 O O . GLY A 1 122 ? 8.274 -12.141 -5.016 1.00 91.56 122 GLY A O 1
ATOM 925 N N . ASP A 1 123 ? 9.457 -13.047 -6.690 1.00 94.88 123 ASP A N 1
ATOM 926 C CA . ASP A 1 123 ? 10.311 -11.864 -6.844 1.00 94.88 123 ASP A CA 1
ATOM 927 C C . ASP A 1 123 ? 9.463 -10.656 -7.276 1.00 94.88 123 ASP A C 1
ATOM 929 O O . ASP A 1 123 ? 8.594 -10.754 -8.147 1.00 94.88 123 ASP A O 1
ATOM 933 N N . ILE A 1 124 ? 9.756 -9.489 -6.699 1.00 95.06 124 ILE A N 1
ATOM 934 C CA . ILE A 1 124 ? 9.110 -8.226 -7.058 1.00 95.06 124 ILE A CA 1
ATOM 935 C C . ILE A 1 124 ? 10.027 -7.427 -7.968 1.00 95.06 124 ILE A C 1
ATOM 937 O O . ILE A 1 124 ? 11.126 -7.016 -7.579 1.00 95.06 124 ILE A O 1
ATOM 941 N N . VAL A 1 125 ? 9.552 -7.177 -9.185 1.00 97.44 125 VAL A N 1
ATOM 942 C CA . VAL A 1 125 ? 10.226 -6.337 -10.171 1.00 97.44 125 VAL A CA 1
ATOM 943 C C . VAL A 1 125 ? 9.551 -4.975 -10.176 1.00 97.44 125 VAL A C 1
ATOM 945 O O . VAL A 1 125 ? 8.348 -4.871 -10.382 1.00 97.44 125 VAL A O 1
ATOM 948 N N . THR A 1 126 ? 10.319 -3.910 -9.974 1.00 97.50 126 THR A N 1
ATOM 949 C CA . THR A 1 126 ? 9.829 -2.540 -10.157 1.00 97.50 126 THR A CA 1
ATOM 950 C C . THR A 1 126 ? 10.561 -1.878 -11.306 1.00 97.50 126 THR A C 1
ATOM 952 O O . THR A 1 126 ? 11.787 -1.968 -11.409 1.00 97.50 126 THR A O 1
ATOM 955 N N . ILE A 1 127 ? 9.803 -1.220 -12.178 1.00 98.56 127 ILE A N 1
ATOM 956 C CA . ILE A 1 127 ? 10.335 -0.407 -13.267 1.00 98.56 127 ILE A CA 1
ATOM 957 C C . ILE A 1 127 ? 9.768 0.994 -13.104 1.00 98.56 127 ILE A C 1
ATOM 959 O O . ILE A 1 127 ? 8.555 1.169 -12.996 1.00 98.56 127 ILE A O 1
ATOM 963 N N . THR A 1 128 ? 10.643 1.997 -13.104 1.00 98.38 128 THR A N 1
ATOM 964 C CA . THR A 1 128 ? 10.220 3.397 -13.143 1.00 98.38 128 THR A CA 1
ATOM 965 C C . THR A 1 128 ? 10.694 4.072 -14.414 1.00 98.38 128 THR A C 1
ATOM 967 O O . THR A 1 128 ? 11.757 3.739 -14.941 1.00 98.38 128 THR A O 1
ATOM 970 N N . HIS A 1 129 ? 9.915 5.030 -14.907 1.00 98.25 129 HIS A N 1
ATOM 971 C CA . HIS A 1 129 ? 10.245 5.803 -16.095 1.00 98.25 129 HIS A CA 1
ATOM 972 C C . HIS A 1 129 ? 9.603 7.191 -16.029 1.00 98.25 129 HIS A C 1
ATOM 974 O O . HIS A 1 129 ? 8.387 7.319 -15.961 1.00 98.25 129 HIS A O 1
ATOM 980 N N . ARG A 1 130 ? 10.409 8.252 -16.076 1.00 97.00 130 ARG A N 1
ATOM 981 C CA . ARG A 1 130 ? 9.934 9.624 -15.838 1.00 97.00 130 ARG A CA 1
ATOM 982 C C . ARG A 1 130 ? 8.964 10.141 -16.901 1.00 97.00 130 ARG A C 1
ATOM 984 O O . ARG A 1 130 ? 8.120 10.976 -16.602 1.00 97.00 130 ARG A O 1
ATOM 991 N N . GLU A 1 131 ? 9.079 9.641 -18.127 1.00 96.06 131 GLU A N 1
ATOM 992 C CA . GLU A 1 131 ? 8.209 10.006 -19.250 1.00 96.06 131 GLU A CA 1
ATOM 993 C C . GLU A 1 131 ? 7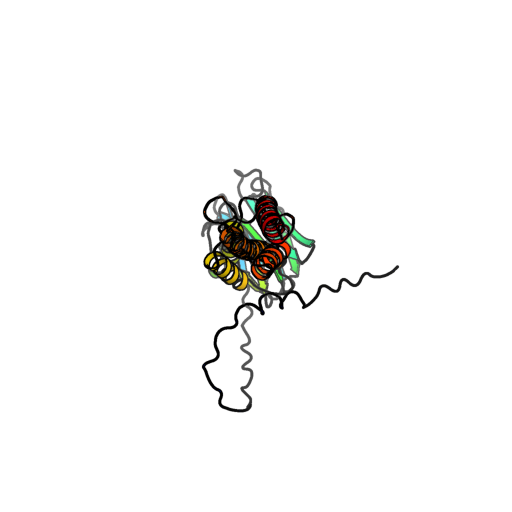.552 8.755 -19.846 1.00 96.06 131 GLU A C 1
ATOM 995 O O . GLU A 1 131 ? 7.808 8.403 -20.989 1.00 96.06 131 GLU A O 1
ATOM 1000 N N . ALA A 1 132 ? 6.773 8.009 -19.060 1.00 96.06 132 ALA A N 1
ATOM 1001 C CA . ALA A 1 132 ? 6.256 6.684 -19.436 1.00 96.06 132 ALA A CA 1
ATOM 1002 C C . ALA A 1 132 ? 5.042 6.682 -20.391 1.00 96.06 132 ALA A C 1
ATOM 1004 O O . ALA A 1 132 ? 4.195 5.786 -20.348 1.00 96.06 132 ALA A O 1
ATOM 1005 N N . ASN A 1 133 ? 4.936 7.676 -21.272 1.00 94.25 133 ASN A N 1
ATOM 1006 C CA . ASN A 1 133 ? 3.916 7.680 -22.322 1.00 94.25 133 ASN A CA 1
ATOM 1007 C C . ASN A 1 133 ? 4.123 6.511 -23.310 1.00 94.25 133 ASN A C 1
ATOM 1009 O O . ASN A 1 133 ? 5.135 5.807 -23.266 1.00 94.25 133 ASN A O 1
ATOM 1013 N N . ASP A 1 134 ? 3.159 6.276 -24.197 1.00 92.50 134 ASP A N 1
ATOM 1014 C CA . ASP A 1 134 ? 3.180 5.126 -25.119 1.00 92.50 134 ASP A CA 1
ATOM 1015 C C . ASP A 1 134 ? 4.309 5.175 -26.151 1.00 92.50 134 ASP A C 1
ATOM 1017 O O . ASP A 1 134 ? 4.703 4.142 -26.682 1.00 92.50 134 ASP A O 1
ATOM 1021 N N . ALA A 1 135 ? 4.891 6.352 -26.393 1.00 94.06 135 ALA A N 1
ATOM 1022 C CA . ALA A 1 135 ? 6.033 6.491 -27.287 1.00 94.06 135 ALA A CA 1
ATOM 1023 C C . ALA A 1 135 ? 7.368 6.147 -26.609 1.00 94.06 135 ALA A C 1
ATOM 1025 O O . ALA A 1 135 ? 8.314 5.764 -27.302 1.00 94.06 135 ALA A O 1
ATOM 1026 N N . ASN A 1 136 ? 7.451 6.285 -25.280 1.00 96.44 136 ASN A N 1
ATOM 1027 C CA . ASN A 1 136 ? 8.703 6.195 -24.529 1.00 96.44 136 ASN A CA 1
ATOM 1028 C C . ASN A 1 136 ? 8.822 4.961 -23.627 1.00 96.44 136 ASN A C 1
ATOM 1030 O O . ASN A 1 136 ? 9.932 4.496 -23.374 1.00 96.44 136 ASN A O 1
ATOM 1034 N N . PHE A 1 137 ? 7.698 4.401 -23.182 1.00 97.62 137 PHE A N 1
ATOM 1035 C CA . PHE A 1 137 ? 7.647 3.134 -22.460 1.00 97.62 137 PHE A CA 1
ATOM 1036 C C . PHE A 1 137 ? 6.716 2.173 -23.196 1.00 97.62 137 PHE A C 1
ATOM 1038 O O . PHE A 1 137 ? 5.489 2.242 -23.060 1.00 97.62 137 PHE A O 1
ATOM 1045 N N . ILE A 1 138 ? 7.325 1.316 -24.015 1.00 97.38 138 ILE A N 1
ATOM 1046 C CA . ILE A 1 138 ? 6.635 0.390 -24.919 1.00 97.38 138 ILE A CA 1
ATOM 1047 C C . ILE A 1 138 ? 6.708 -1.011 -24.325 1.00 97.38 138 ILE A C 1
ATOM 1049 O O . ILE A 1 138 ? 7.776 -1.438 -23.887 1.00 97.38 138 ILE A O 1
ATOM 1053 N N . VAL A 1 139 ? 5.592 -1.730 -24.351 1.00 97.25 139 VAL A N 1
ATOM 1054 C CA . VAL A 1 139 ? 5.456 -3.094 -23.830 1.00 97.25 139 VAL A CA 1
ATOM 1055 C C . VAL A 1 139 ? 4.955 -4.037 -24.921 1.00 97.25 139 VAL A C 1
ATOM 1057 O O . VAL A 1 139 ? 4.254 -3.598 -25.830 1.00 97.25 139 VAL A O 1
ATOM 1060 N N . SER A 1 140 ? 5.294 -5.328 -24.843 1.00 95.25 140 SER A N 1
ATOM 1061 C CA . SER A 1 140 ? 4.776 -6.336 -25.789 1.00 95.25 140 SER A CA 1
ATOM 1062 C C . SER A 1 140 ? 3.290 -6.642 -25.599 1.00 95.25 140 SER A C 1
ATOM 1064 O O . SER A 1 140 ? 2.640 -7.075 -26.545 1.00 95.25 140 SER A O 1
ATOM 1066 N N . ASN A 1 141 ? 2.757 -6.434 -24.393 1.00 91.56 141 ASN A N 1
ATOM 1067 C CA . ASN A 1 141 ? 1.341 -6.582 -24.062 1.00 91.56 141 ASN A CA 1
ATOM 1068 C C . ASN A 1 141 ? 0.898 -5.392 -23.193 1.00 91.56 141 ASN A C 1
ATOM 1070 O O . ASN A 1 141 ? 1.596 -5.038 -22.242 1.00 91.56 141 ASN A O 1
ATOM 1074 N N . ALA A 1 142 ? -0.256 -4.798 -23.507 1.00 90.69 142 ALA A N 1
ATOM 1075 C CA . ALA A 1 142 ? -0.859 -3.689 -22.771 1.00 90.69 142 ALA A CA 1
ATOM 1076 C C . ALA A 1 142 ? -1.066 -3.988 -21.273 1.00 90.69 142 ALA A C 1
ATOM 1078 O O . ALA A 1 142 ? -0.884 -3.084 -20.451 1.00 90.69 142 ALA A O 1
ATOM 1079 N N . ASP A 1 143 ? -1.336 -5.248 -20.910 1.00 91.69 143 ASP A N 1
ATOM 1080 C CA . ASP A 1 143 ? -1.511 -5.684 -19.513 1.00 91.69 143 ASP A CA 1
ATOM 1081 C C . ASP A 1 143 ? -0.254 -5.450 -18.659 1.00 91.69 143 ASP A C 1
ATOM 1083 O O . ASP A 1 143 ? -0.330 -5.278 -17.444 1.00 91.69 143 ASP A O 1
ATOM 1087 N N . LEU A 1 144 ? 0.926 -5.377 -19.287 1.00 94.56 144 LEU A N 1
ATOM 1088 C CA . LEU A 1 144 ? 2.175 -5.082 -18.588 1.00 94.56 144 LEU A CA 1
ATOM 1089 C C . LEU A 1 144 ? 2.288 -3.616 -18.189 1.00 94.56 144 LEU A C 1
ATOM 1091 O O . LEU A 1 144 ? 3.095 -3.292 -17.331 1.00 94.56 144 LEU A O 1
ATOM 1095 N N . LYS A 1 145 ? 1.522 -2.703 -18.779 1.00 90.25 145 LYS A N 1
ATOM 1096 C CA . LYS A 1 145 ? 1.674 -1.277 -18.495 1.00 90.25 145 LYS A CA 1
ATOM 1097 C C . LYS A 1 145 ? 0.678 -0.813 -17.439 1.00 90.25 145 LYS A C 1
ATOM 1099 O O . LYS A 1 145 ? 1.089 -0.308 -16.400 1.00 90.25 145 LYS A O 1
ATOM 1104 N N . GLY A 1 146 ? -0.621 -0.969 -17.680 1.00 85.06 146 GLY A N 1
ATOM 1105 C CA . GLY A 1 146 ? -1.688 -0.593 -16.737 1.00 85.06 146 GLY A CA 1
ATOM 1106 C C . GLY A 1 146 ? -1.832 0.910 -16.413 1.00 85.06 146 GLY A C 1
ATOM 1107 O O . GLY A 1 146 ? -2.899 1.327 -15.981 1.00 85.06 146 GLY A O 1
ATOM 1108 N N . ASN A 1 147 ? -0.808 1.751 -16.620 1.00 89.19 147 ASN A N 1
ATOM 1109 C CA . ASN A 1 147 ? -0.852 3.205 -16.410 1.00 89.19 147 ASN A CA 1
ATOM 1110 C C . ASN A 1 147 ? 0.248 3.961 -17.193 1.00 89.19 147 ASN A C 1
ATOM 1112 O O . ASN A 1 147 ? 1.178 3.370 -17.744 1.00 89.19 147 ASN A O 1
ATOM 1116 N N . THR A 1 148 ? 0.203 5.296 -17.178 1.00 92.75 148 THR A N 1
ATOM 1117 C CA . THR A 1 148 ? 1.257 6.178 -17.729 1.00 92.75 148 THR A CA 1
ATOM 1118 C C . THR A 1 148 ? 1.953 7.032 -16.662 1.00 92.75 148 THR A C 1
ATOM 1120 O O . THR A 1 148 ? 2.622 8.008 -17.000 1.00 92.75 148 THR A O 1
ATOM 1123 N N . SER A 1 149 ? 1.800 6.700 -15.373 1.00 92.62 149 SER A N 1
ATOM 1124 C CA . SER A 1 149 ? 2.434 7.428 -14.260 1.00 92.62 149 SER A CA 1
ATOM 1125 C C . SER A 1 149 ? 3.932 7.133 -14.147 1.00 92.62 149 SER A C 1
ATOM 1127 O O . SER A 1 149 ? 4.667 7.880 -13.501 1.00 92.62 149 SER A O 1
ATOM 1129 N N . GLY A 1 150 ? 4.386 6.052 -14.791 1.00 95.75 150 GLY A N 1
ATOM 1130 C CA . GLY A 1 150 ? 5.793 5.685 -14.852 1.00 95.75 150 GLY A CA 1
ATOM 1131 C C . GLY A 1 150 ? 6.307 4.977 -13.613 1.00 95.75 150 GLY A C 1
ATOM 1132 O O . GLY A 1 150 ? 7.514 4.986 -13.380 1.00 95.75 150 GLY A O 1
ATOM 1133 N N . ASN A 1 151 ? 5.416 4.368 -12.834 1.00 96.50 151 ASN A N 1
ATOM 1134 C CA . ASN A 1 151 ? 5.762 3.473 -11.739 1.00 96.50 151 ASN A CA 1
ATOM 1135 C C . ASN A 1 151 ? 5.016 2.165 -11.957 1.00 96.50 151 ASN A C 1
ATOM 1137 O O . ASN A 1 151 ? 3.788 2.159 -12.005 1.00 96.50 151 ASN A O 1
ATOM 1141 N N . TYR A 1 152 ? 5.768 1.082 -12.111 1.00 97.56 152 TYR A N 1
ATOM 1142 C CA . TYR A 1 152 ? 5.227 -0.233 -12.406 1.00 97.56 152 TYR A CA 1
ATOM 1143 C C . TYR A 1 152 ? 5.801 -1.248 -11.434 1.00 97.56 152 TYR A C 1
ATOM 1145 O O . TYR A 1 152 ? 7.022 -1.312 -11.256 1.00 97.56 152 TYR A O 1
ATOM 1153 N N . THR A 1 153 ? 4.921 -2.045 -10.844 1.00 96.19 153 THR A N 1
ATOM 1154 C CA . THR A 1 153 ? 5.263 -3.136 -9.938 1.00 96.19 153 THR A CA 1
ATOM 1155 C C . THR A 1 153 ? 4.720 -4.428 -10.512 1.00 96.19 153 THR A C 1
ATOM 1157 O O . THR A 1 153 ? 3.536 -4.537 -10.835 1.00 96.19 153 THR A O 1
ATOM 1160 N N . TYR A 1 154 ? 5.607 -5.405 -10.614 1.00 95.88 154 TYR A N 1
ATOM 1161 C CA . TYR A 1 154 ? 5.303 -6.736 -11.090 1.00 95.88 154 TYR A CA 1
ATOM 1162 C C . TYR A 1 154 ? 5.714 -7.756 -10.052 1.00 95.88 154 TYR A C 1
ATOM 1164 O O . TYR A 1 154 ? 6.705 -7.566 -9.343 1.00 95.88 154 TYR A O 1
ATOM 1172 N N . MET A 1 155 ? 5.005 -8.867 -10.048 1.00 94.38 155 MET A N 1
ATOM 1173 C CA . MET A 1 155 ? 5.406 -10.061 -9.334 1.00 94.38 155 MET A CA 1
ATOM 1174 C C . MET A 1 155 ? 5.697 -11.167 -10.339 1.00 94.38 155 MET A C 1
ATOM 1176 O O . MET A 1 155 ? 5.022 -11.298 -11.362 1.00 94.38 155 MET A O 1
ATOM 1180 N N . VAL A 1 156 ? 6.741 -11.935 -10.061 1.00 94.50 156 VAL A N 1
ATOM 1181 C CA . VAL A 1 156 ? 7.122 -13.068 -10.895 1.00 94.50 156 VAL A CA 1
ATOM 1182 C C . VAL A 1 156 ? 6.212 -14.250 -10.588 1.00 94.50 156 VAL A C 1
ATOM 1184 O O . VAL A 1 156 ? 6.208 -14.728 -9.452 1.00 94.50 156 VAL A O 1
ATOM 1187 N N . ARG A 1 157 ? 5.486 -14.725 -11.607 1.00 91.50 157 ARG A N 1
ATOM 1188 C CA . ARG A 1 157 ? 4.700 -15.960 -11.561 1.00 91.50 157 ARG A CA 1
ATOM 1189 C C . ARG A 1 157 ? 4.833 -16.798 -12.806 1.00 91.50 157 ARG A C 1
ATOM 1191 O O . ARG A 1 157 ? 4.759 -16.273 -13.917 1.00 91.50 157 ARG A O 1
ATOM 1198 N N . ASN A 1 158 ? 5.010 -18.105 -12.629 1.00 91.31 158 ASN A N 1
ATOM 1199 C CA . ASN A 1 158 ? 5.149 -19.061 -13.735 1.00 91.31 158 ASN A CA 1
ATOM 1200 C C . ASN A 1 158 ? 6.209 -18.614 -14.765 1.00 91.31 158 ASN A C 1
ATOM 1202 O O . ASN A 1 158 ? 6.058 -18.787 -15.975 1.00 91.31 158 ASN A O 1
ATOM 1206 N N . GLY A 1 159 ? 7.274 -17.970 -14.279 1.00 91.38 159 GLY A N 1
ATOM 1207 C CA . GLY A 1 159 ? 8.360 -17.442 -15.104 1.00 91.38 159 GLY A CA 1
ATOM 1208 C C . GLY A 1 159 ? 8.043 -16.202 -15.939 1.00 91.38 159 GLY A C 1
ATOM 1209 O O . GLY A 1 159 ? 8.861 -15.845 -16.794 1.00 91.38 159 GLY A O 1
ATOM 1210 N N . GLN A 1 160 ? 6.913 -15.548 -15.678 1.00 94.62 160 GLN A N 1
ATOM 1211 C CA . GLN A 1 160 ? 6.453 -14.306 -16.296 1.00 94.62 160 GLN A CA 1
ATOM 1212 C C . GLN A 1 160 ? 6.248 -13.210 -15.241 1.00 94.62 160 GLN A C 1
ATOM 1214 O O . GLN A 1 160 ? 6.277 -13.463 -14.042 1.00 94.62 160 GLN A O 1
ATOM 1219 N N . LEU A 1 161 ? 6.064 -11.974 -15.696 1.00 95.75 161 LEU A N 1
ATOM 1220 C CA . LEU A 1 161 ? 5.691 -10.818 -14.891 1.00 95.75 161 LEU A CA 1
ATOM 1221 C C . LEU A 1 161 ? 4.175 -10.616 -14.924 1.00 95.75 161 LEU A C 1
ATOM 1223 O O . LEU A 1 161 ? 3.604 -10.372 -15.989 1.00 95.75 161 LEU A O 1
ATOM 1227 N N . GLU A 1 162 ? 3.553 -10.655 -13.753 1.00 94.12 162 GLU A N 1
ATOM 1228 C CA . GLU A 1 162 ? 2.174 -10.231 -13.513 1.00 94.12 162 GLU A CA 1
ATOM 1229 C C . GLU A 1 162 ? 2.191 -8.778 -13.016 1.00 94.12 162 GLU A C 1
ATOM 1231 O O . GLU A 1 162 ? 2.864 -8.475 -12.030 1.00 94.12 162 GLU A O 1
ATOM 1236 N N . ASN A 1 163 ? 1.502 -7.857 -13.701 1.00 95.62 163 ASN A N 1
ATOM 1237 C CA . ASN A 1 163 ? 1.413 -6.462 -13.254 1.00 95.62 163 ASN A CA 1
ATOM 1238 C C . ASN A 1 163 ? 0.408 -6.349 -12.099 1.00 95.62 163 ASN A C 1
ATOM 1240 O O . ASN A 1 163 ? -0.769 -6.651 -12.267 1.00 95.62 163 ASN A O 1
ATOM 1244 N N . ILE A 1 164 ? 0.884 -5.868 -10.950 1.00 94.75 164 ILE A N 1
ATOM 1245 C CA . ILE A 1 164 ? 0.094 -5.709 -9.718 1.00 94.75 164 ILE A CA 1
ATOM 1246 C C . ILE A 1 164 ? 0.028 -4.249 -9.258 1.00 94.75 164 ILE A C 1
ATOM 1248 O O . ILE A 1 164 ? -0.261 -3.953 -8.100 1.00 94.75 164 ILE A O 1
ATOM 1252 N N . THR A 1 165 ? 0.372 -3.316 -10.147 1.00 95.19 165 THR A N 1
ATOM 1253 C CA . THR A 1 165 ? 0.590 -1.907 -9.803 1.00 95.19 165 THR A CA 1
ATOM 1254 C C . THR A 1 165 ? -0.669 -1.265 -9.236 1.00 95.19 165 THR A C 1
ATOM 1256 O O . THR A 1 165 ? -0.614 -0.645 -8.175 1.00 95.19 165 THR A O 1
ATOM 1259 N N . LEU A 1 166 ? -1.796 -1.415 -9.938 1.00 94.12 166 LEU A N 1
ATOM 1260 C CA . LEU A 1 166 ? -3.055 -0.778 -9.555 1.00 94.12 166 LEU A CA 1
ATOM 1261 C C . LEU A 1 166 ? -3.645 -1.435 -8.312 1.00 94.12 166 LEU A C 1
ATOM 1263 O O . LEU A 1 166 ? -4.038 -0.737 -7.385 1.00 94.12 166 LEU A O 1
ATOM 1267 N N . GLN A 1 167 ? -3.630 -2.765 -8.251 1.00 94.62 167 GLN A N 1
ATOM 1268 C CA . GLN A 1 167 ? -4.108 -3.524 -7.099 1.00 94.62 167 GLN A CA 1
ATOM 1269 C C . GLN A 1 167 ? -3.329 -3.125 -5.838 1.00 94.62 167 GLN A C 1
ATOM 1271 O O . GLN A 1 167 ? -3.923 -2.861 -4.793 1.00 94.62 167 GLN A O 1
ATOM 1276 N N . LEU A 1 168 ? -1.997 -3.007 -5.939 1.00 94.81 168 LEU A N 1
ATOM 1277 C CA . LEU A 1 168 ? -1.150 -2.612 -4.811 1.00 94.81 168 LEU A CA 1
ATOM 1278 C C . LEU A 1 168 ? -1.421 -1.174 -4.376 1.00 94.81 168 LEU A C 1
ATOM 1280 O O . LEU A 1 168 ? -1.457 -0.895 -3.175 1.00 94.81 168 LEU A O 1
ATOM 1284 N N . GLU A 1 169 ? -1.626 -0.263 -5.327 1.00 94.75 169 GLU A N 1
ATOM 1285 C CA . GLU A 1 169 ? -1.993 1.122 -5.035 1.00 94.75 169 GLU A CA 1
ATOM 1286 C C . GLU A 1 169 ? -3.359 1.211 -4.342 1.00 94.75 169 GLU A C 1
ATOM 1288 O O . GLU A 1 169 ? -3.483 1.888 -3.318 1.00 94.75 169 GLU A O 1
ATOM 1293 N N . GLU A 1 170 ? -4.367 0.497 -4.846 1.00 96.38 170 GLU A N 1
ATOM 1294 C CA . GLU A 1 170 ? -5.717 0.474 -4.282 1.00 96.38 170 GLU A CA 1
ATOM 1295 C C . GLU A 1 170 ? -5.734 -0.092 -2.861 1.00 96.38 170 GLU A C 1
ATOM 1297 O O . GLU A 1 170 ? -6.266 0.561 -1.960 1.00 96.38 170 GLU A O 1
ATOM 1302 N N . ALA A 1 171 ? -5.097 -1.245 -2.634 1.00 97.50 171 ALA A N 1
ATOM 1303 C CA . ALA A 1 171 ? -4.980 -1.854 -1.309 1.00 97.50 171 ALA A CA 1
ATOM 1304 C C . ALA A 1 171 ? -4.246 -0.927 -0.332 1.00 97.50 171 ALA A C 1
ATOM 1306 O O . ALA A 1 171 ? -4.725 -0.640 0.769 1.00 97.50 171 ALA A O 1
ATOM 1307 N N . THR A 1 172 ? -3.108 -0.374 -0.765 1.00 97.00 172 THR A N 1
ATOM 1308 C CA . THR A 1 172 ? -2.325 0.569 0.041 1.00 97.00 172 THR A CA 1
ATOM 1309 C C . THR A 1 172 ? -3.149 1.801 0.402 1.00 97.00 172 THR A C 1
ATOM 1311 O O . THR A 1 172 ? -3.115 2.255 1.548 1.00 97.00 172 THR A O 1
ATOM 1314 N N . LYS A 1 173 ? -3.907 2.355 -0.549 1.00 97.94 173 LYS A N 1
ATOM 1315 C CA . LYS A 1 173 ? -4.757 3.530 -0.338 1.00 97.94 173 LYS A CA 1
ATOM 1316 C C . LYS A 1 173 ? -5.917 3.225 0.605 1.00 97.94 173 LYS A C 1
ATOM 1318 O O . LYS A 1 173 ? -6.120 3.989 1.547 1.00 97.94 173 LYS A O 1
ATOM 1323 N N . ALA A 1 174 ? -6.644 2.131 0.382 1.00 98.38 174 ALA A N 1
ATOM 1324 C CA . ALA A 1 174 ? -7.765 1.720 1.223 1.00 98.38 174 ALA A CA 1
ATOM 1325 C C . ALA A 1 174 ? -7.320 1.546 2.682 1.00 98.38 174 ALA A C 1
ATOM 1327 O O . ALA A 1 174 ? -7.880 2.176 3.578 1.00 98.38 174 ALA A O 1
ATOM 1328 N N . ILE A 1 175 ? -6.224 0.817 2.907 1.00 98.50 175 ILE A N 1
ATOM 1329 C CA . ILE A 1 175 ? -5.679 0.587 4.250 1.00 98.50 175 ILE A CA 1
ATOM 1330 C C . ILE A 1 175 ? -5.132 1.881 4.856 1.00 98.50 175 ILE A C 1
ATOM 1332 O O . ILE A 1 175 ? -5.391 2.172 6.021 1.00 98.50 175 ILE A O 1
ATOM 1336 N N . ASN A 1 176 ? -4.403 2.709 4.100 1.00 98.06 176 ASN A N 1
ATOM 1337 C CA . ASN A 1 176 ? -3.906 3.994 4.610 1.00 98.06 176 ASN A CA 1
ATOM 1338 C C . ASN A 1 176 ? -5.040 4.946 5.006 1.00 98.06 176 ASN A C 1
ATOM 1340 O O . ASN A 1 176 ? -4.889 5.695 5.974 1.00 98.06 176 ASN A O 1
ATOM 1344 N N . ASN A 1 177 ? -6.178 4.895 4.313 1.00 98.00 177 ASN A N 1
ATOM 1345 C CA . ASN A 1 177 ? -7.345 5.710 4.628 1.00 98.00 177 ASN A CA 1
ATOM 1346 C C . ASN A 1 177 ? -7.990 5.355 5.974 1.00 98.00 177 ASN A C 1
ATOM 1348 O O . ASN A 1 177 ? -8.745 6.178 6.490 1.00 98.00 177 ASN A O 1
ATOM 1352 N N . LEU A 1 178 ? -7.660 4.216 6.589 1.00 98.56 178 LEU A N 1
ATOM 1353 C CA . LEU A 1 178 ? -8.086 3.863 7.950 1.00 98.56 178 LEU A CA 1
ATOM 1354 C C . LEU A 1 178 ? -7.277 4.588 9.040 1.00 98.56 178 LEU A C 1
ATOM 1356 O O . LEU A 1 178 ? -7.571 4.457 10.227 1.00 98.56 178 LEU A O 1
ATOM 1360 N N . PHE A 1 179 ? -6.252 5.363 8.668 1.00 98.31 179 PHE A N 1
ATOM 1361 C CA . PHE A 1 179 ? -5.297 5.960 9.600 1.00 98.31 179 PHE A CA 1
ATOM 1362 C C . PHE A 1 179 ? -5.232 7.485 9.497 1.00 98.31 179 PHE A C 1
ATOM 1364 O O . PHE A 1 179 ? -5.352 8.076 8.426 1.00 98.31 179 PHE A O 1
ATOM 1371 N N . ASN A 1 180 ? -4.942 8.116 10.634 1.00 95.88 180 ASN A N 1
ATOM 1372 C CA . ASN A 1 180 ? -4.443 9.483 10.738 1.00 95.88 180 ASN A CA 1
ATOM 1373 C C . ASN A 1 180 ? -2.946 9.410 11.080 1.00 95.88 180 ASN A C 1
ATOM 1375 O O . ASN A 1 180 ? -2.545 9.266 12.242 1.00 95.88 180 ASN A O 1
ATOM 1379 N N . GLY A 1 181 ? -2.098 9.426 10.049 1.00 93.88 181 GLY A N 1
ATOM 1380 C CA . GLY A 1 181 ? -0.665 9.168 10.197 1.00 93.88 181 GLY A CA 1
ATOM 1381 C C . GLY A 1 181 ? -0.396 7.732 10.662 1.00 93.88 181 GLY A C 1
ATOM 1382 O O . GLY A 1 181 ? -0.589 6.784 9.908 1.00 93.88 181 GLY A O 1
ATOM 1383 N N . ARG A 1 182 ? 0.072 7.559 11.907 1.00 92.56 182 ARG A N 1
ATOM 1384 C CA . ARG A 1 182 ? 0.403 6.239 12.494 1.00 92.56 182 ARG A CA 1
ATOM 1385 C C . ARG A 1 182 ? -0.704 5.639 13.373 1.00 92.56 182 ARG A C 1
ATOM 1387 O O . ARG A 1 182 ? -0.562 4.498 13.824 1.00 92.56 182 ARG A O 1
ATOM 1394 N N . LYS A 1 183 ? -1.765 6.400 13.661 1.00 93.25 183 LYS A N 1
ATOM 1395 C CA . LYS A 1 183 ? -2.867 5.990 14.545 1.00 93.25 183 LYS A CA 1
ATOM 1396 C C . LYS A 1 183 ? -4.109 5.634 13.718 1.00 93.25 183 LYS A C 1
ATOM 1398 O O . LYS A 1 183 ? -4.404 6.392 12.792 1.00 93.25 183 LYS A O 1
ATOM 1403 N N . PRO A 1 184 ? -4.821 4.534 14.026 1.00 96.69 184 PRO A N 1
ATOM 1404 C CA . PRO A 1 184 ? -6.137 4.272 13.445 1.00 96.69 184 PRO A CA 1
ATOM 1405 C C . PRO A 1 184 ? -7.092 5.450 13.680 1.00 96.69 184 PRO A C 1
ATOM 1407 O O . PRO A 1 184 ? -6.966 6.174 14.674 1.00 96.69 184 PRO A O 1
ATOM 1410 N N . LYS A 1 185 ? -8.017 5.675 12.748 1.00 95.38 185 LYS A N 1
ATOM 1411 C CA . LYS A 1 185 ? -9.081 6.672 12.905 1.00 95.38 185 LYS A CA 1
ATOM 1412 C C . LYS A 1 185 ? -10.054 6.234 14.014 1.00 95.38 185 LYS A C 1
ATOM 1414 O O . LYS A 1 185 ? -10.306 5.044 14.154 1.00 95.38 185 LYS A O 1
ATOM 1419 N N . PRO A 1 186 ? -10.620 7.170 14.795 1.00 89.56 186 PRO A N 1
ATOM 1420 C CA . PRO A 1 186 ? -11.542 6.831 15.884 1.00 89.56 186 PRO A CA 1
ATOM 1421 C C . PRO A 1 186 ? -12.921 6.349 15.404 1.00 89.56 186 PRO A C 1
ATOM 1423 O O . PRO A 1 186 ? -13.654 5.749 16.175 1.00 89.56 186 PRO A O 1
ATOM 1426 N N . ASN A 1 187 ? -13.285 6.627 14.151 1.00 90.31 187 ASN A N 1
ATOM 1427 C CA . ASN A 1 187 ? -14.599 6.362 13.564 1.00 90.31 187 ASN A CA 1
ATOM 1428 C C . ASN A 1 187 ? -14.508 5.436 12.341 1.00 90.31 187 ASN A C 1
ATOM 1430 O O . ASN A 1 187 ? -15.188 5.662 11.341 1.00 90.31 187 ASN A O 1
ATOM 1434 N N . ILE A 1 188 ? -13.618 4.442 12.401 1.00 96.25 188 ILE A N 1
ATOM 1435 C CA . ILE A 1 188 ? -13.570 3.374 11.397 1.00 96.25 188 ILE A CA 1
ATOM 1436 C C . ILE A 1 188 ? -14.930 2.669 11.380 1.00 96.25 188 ILE A C 1
ATOM 1438 O O . ILE A 1 188 ? -15.495 2.396 12.438 1.00 96.25 188 ILE A O 1
ATOM 1442 N N . THR A 1 189 ? -15.456 2.395 10.190 1.00 96.00 189 THR A N 1
ATOM 1443 C CA . THR A 1 189 ? -16.675 1.594 10.015 1.00 96.00 189 THR A CA 1
ATOM 1444 C C . THR A 1 189 ? -16.326 0.180 9.557 1.00 96.00 189 THR A C 1
ATOM 1446 O O . THR A 1 189 ? -15.274 -0.033 8.952 1.00 96.00 189 THR A O 1
ATOM 1449 N N . GLN A 1 190 ? -17.228 -0.778 9.793 1.00 95.06 190 GLN A N 1
ATOM 1450 C CA . GLN A 1 190 ? -17.082 -2.144 9.275 1.00 95.06 190 GLN A CA 1
ATOM 1451 C C . GLN A 1 190 ? -16.933 -2.144 7.745 1.00 95.06 190 GLN A C 1
ATOM 1453 O O . GLN A 1 190 ? -16.012 -2.751 7.221 1.00 95.06 190 GLN A O 1
ATOM 1458 N N . GLU A 1 191 ? -17.746 -1.353 7.039 1.00 96.31 191 GLU A N 1
ATOM 1459 C CA . GLU A 1 191 ? -17.678 -1.214 5.576 1.00 96.31 191 GLU A CA 1
ATOM 1460 C C . GLU A 1 191 ? -16.290 -0.767 5.081 1.00 96.31 191 GLU A C 1
ATOM 1462 O O . GLU A 1 191 ? -15.794 -1.252 4.067 1.00 96.31 191 GLU A O 1
ATOM 1467 N N . GLN A 1 192 ? -15.623 0.139 5.805 1.00 98.12 192 GLN A N 1
ATOM 1468 C CA . GLN A 1 192 ? -14.267 0.568 5.455 1.00 98.12 192 GLN A CA 1
ATOM 1469 C C . GLN A 1 192 ? -13.231 -0.545 5.657 1.00 98.12 192 GLN A C 1
ATOM 1471 O O . GLN A 1 192 ? -12.263 -0.608 4.897 1.00 98.12 192 GLN A O 1
ATOM 1476 N N . LEU A 1 193 ? -13.409 -1.389 6.679 1.00 98.06 193 LEU A N 1
ATOM 1477 C CA . LEU A 1 193 ? -12.548 -2.545 6.935 1.00 98.06 193 LEU A CA 1
ATOM 1478 C C . LEU A 1 193 ? -12.757 -3.625 5.877 1.00 98.06 193 LEU A C 1
ATOM 1480 O O . LEU A 1 193 ? -11.771 -4.108 5.326 1.00 98.06 193 LEU A O 1
ATOM 1484 N N . ASP A 1 194 ? -14.010 -3.934 5.550 1.00 97.06 194 ASP A N 1
ATOM 1485 C CA . ASP A 1 194 ? -14.372 -4.938 4.548 1.00 97.06 194 ASP A CA 1
ATOM 1486 C C . ASP A 1 194 ? -13.829 -4.548 3.171 1.00 97.06 194 ASP A C 1
ATOM 1488 O O . ASP A 1 194 ? -13.161 -5.345 2.518 1.00 97.06 194 ASP A O 1
ATOM 1492 N N . LEU A 1 195 ? -14.006 -3.285 2.768 1.00 97.12 195 LEU A N 1
ATOM 1493 C CA . LEU A 1 195 ? -13.448 -2.779 1.513 1.00 97.12 195 LEU A CA 1
ATOM 1494 C C . LEU A 1 195 ? -11.911 -2.839 1.502 1.00 97.12 195 LEU A C 1
ATOM 1496 O O . LEU A 1 195 ? -11.300 -3.149 0.480 1.00 97.12 195 LEU A O 1
ATOM 1500 N N . ALA A 1 196 ? -11.257 -2.514 2.620 1.00 98.12 196 ALA A N 1
ATOM 1501 C CA . ALA A 1 196 ? -9.802 -2.594 2.711 1.00 98.12 196 ALA A CA 1
ATOM 1502 C C . ALA A 1 196 ? -9.296 -4.045 2.659 1.00 98.12 196 ALA A C 1
ATOM 1504 O O . ALA A 1 196 ? -8.252 -4.289 2.050 1.00 98.12 196 ALA A O 1
ATOM 1505 N N . LEU A 1 197 ? -10.034 -4.985 3.258 1.00 96.56 197 LEU A N 1
ATOM 1506 C CA . LEU A 1 197 ? -9.752 -6.416 3.202 1.00 96.56 197 LEU A CA 1
ATOM 1507 C C . LEU A 1 197 ? -9.926 -6.955 1.782 1.00 96.56 197 LEU A C 1
ATOM 1509 O O . LEU A 1 197 ? -9.002 -7.569 1.265 1.00 96.56 197 LEU A O 1
ATOM 1513 N N . GLU A 1 198 ? -11.039 -6.640 1.119 1.00 96.56 198 GLU A N 1
ATOM 1514 C CA . GLU A 1 198 ? -11.303 -7.039 -0.269 1.00 96.56 198 GLU A CA 1
ATOM 1515 C C . GLU A 1 198 ? -10.153 -6.614 -1.195 1.00 96.56 198 GLU A C 1
ATOM 1517 O O . GLU A 1 198 ? -9.634 -7.402 -1.987 1.00 96.56 198 GLU A O 1
ATOM 1522 N N . LYS A 1 199 ? -9.690 -5.363 -1.061 1.00 97.19 199 LYS A N 1
ATOM 1523 C CA . LYS A 1 199 ? -8.567 -4.850 -1.858 1.00 97.19 199 LYS A CA 1
ATOM 1524 C C . LYS A 1 199 ? -7.238 -5.514 -1.514 1.00 97.19 199 LYS A C 1
ATOM 1526 O O . LYS A 1 199 ? -6.410 -5.681 -2.406 1.00 97.19 199 LYS A O 1
ATOM 1531 N N . LEU A 1 200 ? -7.022 -5.880 -0.252 1.00 95.38 200 LEU A N 1
ATOM 1532 C CA . LEU A 1 200 ? -5.840 -6.625 0.171 1.00 95.38 200 LEU A CA 1
ATOM 1533 C C . LEU A 1 200 ? -5.848 -8.049 -0.393 1.00 95.38 200 LEU A C 1
ATOM 1535 O O . LEU A 1 200 ? -4.837 -8.473 -0.935 1.00 95.38 200 LEU A O 1
ATOM 1539 N N . GLU A 1 201 ? -6.971 -8.760 -0.320 1.00 92.81 201 GLU A N 1
ATOM 1540 C CA . GLU A 1 201 ? -7.112 -10.141 -0.809 1.00 92.81 201 GLU A CA 1
ATOM 1541 C C . GLU A 1 201 ? -7.057 -10.248 -2.339 1.00 92.81 201 GLU A C 1
ATOM 1543 O O . GLU A 1 201 ? -6.705 -11.297 -2.875 1.00 92.81 201 GLU A O 1
ATOM 1548 N N . ALA A 1 202 ? -7.336 -9.152 -3.052 1.00 91.94 202 ALA A N 1
ATOM 1549 C CA . ALA A 1 202 ? -7.094 -9.051 -4.489 1.00 91.94 202 ALA A CA 1
ATOM 1550 C C . ALA A 1 202 ? -5.597 -9.008 -4.850 1.00 91.94 202 ALA A C 1
ATOM 1552 O O . ALA A 1 202 ? -5.239 -9.166 -6.022 1.00 91.94 202 ALA A O 1
ATOM 1553 N N . LEU A 1 203 ? -4.712 -8.773 -3.873 1.00 91.00 203 LEU A N 1
ATOM 1554 C CA . LEU A 1 203 ? -3.281 -8.919 -4.079 1.00 91.00 203 LEU A CA 1
ATOM 1555 C C . LEU A 1 203 ? -2.875 -10.390 -4.064 1.00 91.00 203 LEU A C 1
ATOM 1557 O O . LEU A 1 203 ? -3.464 -11.211 -3.365 1.00 91.00 203 LEU A O 1
ATOM 1561 N N . PRO A 1 204 ? -1.788 -10.721 -4.766 1.00 85.12 204 PRO A N 1
ATOM 1562 C CA . PRO A 1 204 ? -1.105 -11.983 -4.574 1.00 85.12 204 PRO A CA 1
ATOM 1563 C C . PRO A 1 204 ? -0.806 -12.281 -3.102 1.00 85.12 204 PRO A C 1
ATOM 1565 O O . PRO A 1 204 ? 0.060 -11.653 -2.495 1.00 85.12 204 PRO A O 1
ATOM 1568 N N . ASN A 1 205 ? -1.485 -13.279 -2.548 1.00 73.12 205 ASN A N 1
ATOM 1569 C CA . ASN A 1 205 ? -1.232 -13.783 -1.201 1.00 73.12 205 ASN A CA 1
ATOM 1570 C C . ASN A 1 205 ? -0.317 -15.020 -1.242 1.00 73.12 205 ASN A C 1
ATOM 1572 O O . ASN A 1 205 ? -0.631 -16.077 -0.698 1.00 73.12 205 ASN A O 1
ATOM 1576 N N . ASP A 1 206 ? 0.796 -14.907 -1.969 1.00 71.62 206 ASP A N 1
ATOM 1577 C CA . ASP A 1 206 ? 1.865 -15.901 -1.908 1.00 71.62 206 ASP A CA 1
ATOM 1578 C C . ASP A 1 206 ? 2.820 -15.560 -0.766 1.00 71.62 206 ASP A C 1
ATOM 1580 O O . ASP A 1 206 ? 3.107 -14.392 -0.497 1.00 71.62 206 ASP A O 1
ATOM 1584 N N . TYR A 1 207 ? 3.394 -16.598 -0.154 1.00 63.47 207 TYR A N 1
ATOM 1585 C CA . TYR A 1 207 ? 4.302 -16.520 1.001 1.00 63.47 207 TYR A CA 1
ATOM 1586 C C . TYR A 1 207 ? 5.483 -15.534 0.837 1.00 63.47 207 TYR A C 1
ATOM 1588 O O . TYR A 1 207 ? 6.127 -15.147 1.811 1.00 63.47 207 TYR A O 1
ATOM 1596 N N . TYR A 1 208 ? 5.791 -15.114 -0.392 1.00 66.06 208 TYR A N 1
ATOM 1597 C CA . TYR A 1 208 ? 6.939 -14.273 -0.719 1.00 66.06 208 TYR A CA 1
ATOM 1598 C C . TYR A 1 208 ? 6.625 -12.771 -0.866 1.00 66.06 208 TYR A C 1
ATOM 1600 O O . TYR A 1 208 ? 7.558 -11.972 -0.987 1.00 66.06 208 TYR A O 1
ATOM 1608 N N . PHE A 1 209 ? 5.358 -12.340 -0.807 1.00 79.75 209 PHE A N 1
ATOM 1609 C CA . PHE A 1 209 ? 5.011 -10.929 -1.010 1.00 79.75 209 PHE A CA 1
ATOM 1610 C C . PHE A 1 209 ? 4.995 -10.127 0.304 1.00 79.75 209 PHE A C 1
ATOM 1612 O O . PHE A 1 209 ? 3.965 -9.935 0.940 1.00 79.75 209 PHE A O 1
ATOM 1619 N N . MET A 1 210 ? 6.158 -9.618 0.730 1.00 79.50 210 MET A N 1
ATOM 1620 C CA . MET A 1 210 ? 6.304 -8.905 2.019 1.00 79.50 210 MET A CA 1
ATOM 1621 C C . MET A 1 210 ? 5.418 -7.654 2.160 1.00 79.50 210 MET A C 1
ATOM 1623 O O . MET A 1 210 ? 5.074 -7.245 3.274 1.00 79.50 210 MET A O 1
ATOM 1627 N N . GLU A 1 211 ? 5.088 -7.000 1.049 1.00 85.12 211 GLU A N 1
ATOM 1628 C CA . GLU A 1 211 ? 4.170 -5.866 1.029 1.00 85.12 211 GLU A CA 1
ATOM 1629 C C . GLU A 1 211 ? 2.751 -6.284 1.465 1.00 85.12 211 GLU A C 1
ATOM 1631 O O . GLU A 1 211 ? 2.119 -5.517 2.193 1.00 85.12 211 GLU A O 1
ATOM 1636 N N . TYR A 1 212 ? 2.299 -7.504 1.134 1.00 89.81 212 TYR A N 1
ATOM 1637 C CA . TYR A 1 212 ? 1.033 -8.068 1.626 1.00 89.81 212 TYR A CA 1
ATOM 1638 C C . TYR A 1 212 ? 1.027 -8.153 3.150 1.00 89.81 212 TYR A C 1
ATOM 1640 O O . TYR A 1 212 ? 0.179 -7.546 3.796 1.00 89.81 212 TYR A O 1
ATOM 1648 N N . GLU A 1 213 ? 2.029 -8.814 3.734 1.00 87.88 213 GLU A N 1
ATOM 1649 C CA . GLU A 1 213 ? 2.177 -8.956 5.190 1.00 87.88 213 GLU A CA 1
ATOM 1650 C C . GLU A 1 213 ? 2.185 -7.596 5.898 1.00 87.88 213 GLU A C 1
ATOM 1652 O O . GLU A 1 213 ? 1.545 -7.391 6.930 1.00 87.88 213 GLU A O 1
ATOM 1657 N N . THR A 1 214 ? 2.884 -6.615 5.325 1.0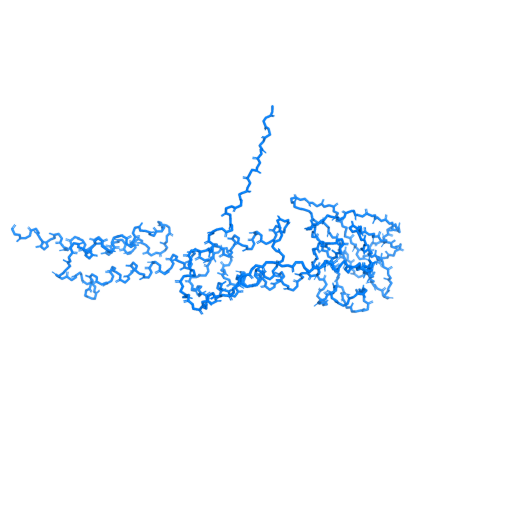0 91.25 214 THR A N 1
ATOM 1658 C CA . THR A 1 214 ? 2.939 -5.259 5.889 1.00 91.25 214 THR A CA 1
ATOM 1659 C C . THR A 1 214 ? 1.561 -4.593 5.908 1.00 91.25 214 THR A C 1
ATOM 1661 O O . THR A 1 214 ? 1.199 -3.937 6.890 1.00 91.25 214 THR A O 1
ATOM 1664 N N . LEU A 1 215 ? 0.796 -4.742 4.826 1.00 95.12 215 LEU A N 1
ATOM 1665 C CA . LEU A 1 215 ? -0.555 -4.203 4.702 1.00 95.12 215 LEU A CA 1
ATOM 1666 C C . LEU A 1 215 ? -1.550 -4.949 5.598 1.00 95.12 215 LEU A C 1
ATOM 1668 O O . LEU A 1 215 ? -2.333 -4.296 6.287 1.00 95.12 215 LEU A O 1
ATOM 1672 N N . TYR A 1 216 ? -1.454 -6.275 5.669 1.00 94.19 216 TYR A N 1
ATOM 1673 C CA . TYR A 1 216 ? -2.266 -7.130 6.533 1.00 94.19 216 TYR A CA 1
ATOM 1674 C C . TYR A 1 216 ? -2.128 -6.747 8.008 1.00 94.19 216 TYR A C 1
ATOM 1676 O O . TYR A 1 216 ? -3.115 -6.391 8.645 1.00 94.19 216 TYR A O 1
ATOM 1684 N N . ASN A 1 217 ? -0.898 -6.683 8.529 1.00 94.44 217 ASN A N 1
ATOM 1685 C CA . ASN A 1 217 ? -0.643 -6.277 9.919 1.00 94.44 217 ASN A CA 1
ATOM 1686 C C . ASN A 1 217 ? -1.175 -4.862 10.217 1.00 94.44 217 ASN A C 1
ATOM 1688 O O . ASN A 1 217 ? -1.594 -4.534 11.331 1.00 94.44 217 ASN A O 1
ATOM 1692 N N . LYS A 1 218 ? -1.156 -3.979 9.212 1.00 97.31 218 LYS A N 1
ATOM 1693 C CA . LYS A 1 218 ? -1.714 -2.635 9.342 1.00 97.31 218 LYS A CA 1
ATOM 1694 C C . 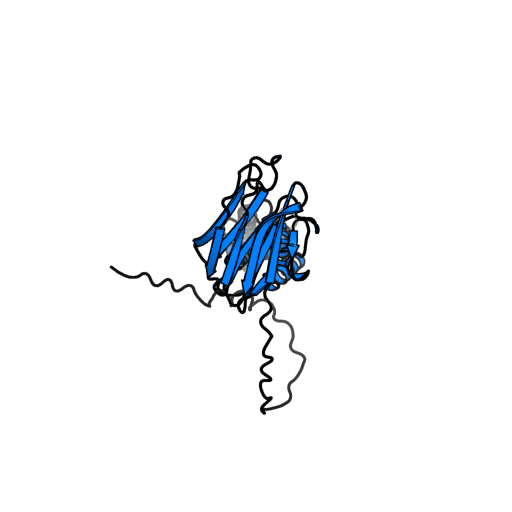LYS A 1 218 ? -3.246 -2.657 9.365 1.00 97.31 218 LYS A C 1
ATOM 1696 O O . LYS A 1 218 ? -3.827 -1.937 10.173 1.00 97.31 218 LYS A O 1
ATOM 1701 N N . LEU A 1 219 ? -3.889 -3.461 8.524 1.00 97.81 219 LEU A N 1
ATOM 1702 C CA . LEU A 1 219 ? -5.339 -3.656 8.532 1.00 97.81 219 LEU A CA 1
ATOM 1703 C C . LEU A 1 219 ? -5.810 -4.288 9.850 1.00 97.81 219 LEU A C 1
ATOM 1705 O O . LEU A 1 219 ? -6.747 -3.780 10.459 1.00 97.81 219 LEU A O 1
ATOM 1709 N N . GLU A 1 220 ? -5.105 -5.305 10.348 1.00 96.50 220 GLU A N 1
ATOM 1710 C CA . GLU A 1 220 ? -5.378 -5.941 11.642 1.00 96.50 220 GLU A CA 1
ATOM 1711 C C . GLU A 1 220 ? -5.375 -4.907 12.775 1.00 96.50 220 GLU A C 1
ATOM 1713 O O . GLU A 1 220 ? -6.328 -4.813 13.544 1.00 96.50 220 GLU A O 1
ATOM 1718 N N . LYS A 1 221 ? -4.366 -4.028 12.816 1.00 96.38 221 LYS A N 1
ATOM 1719 C CA . LYS A 1 221 ? -4.313 -2.935 13.797 1.00 96.38 221 LYS A CA 1
ATOM 1720 C C . LYS A 1 221 ? -5.522 -1.991 13.719 1.00 96.38 221 LYS A C 1
ATOM 1722 O O . LYS A 1 221 ? -5.947 -1.461 14.747 1.00 96.38 221 LYS A O 1
ATOM 1727 N N . ALA A 1 222 ? -6.035 -1.719 12.519 1.00 97.69 222 ALA A N 1
ATOM 1728 C CA . ALA A 1 222 ? -7.234 -0.902 12.343 1.00 97.69 222 ALA A CA 1
ATOM 1729 C C . ALA A 1 222 ? -8.490 -1.639 12.835 1.00 97.69 222 ALA A C 1
ATOM 1731 O O . ALA A 1 222 ? -9.302 -1.036 13.535 1.00 97.69 222 ALA A O 1
ATOM 1732 N N . ASN A 1 223 ? -8.602 -2.935 12.536 1.00 96.88 223 ASN A N 1
ATOM 1733 C CA . ASN A 1 223 ? -9.689 -3.791 13.003 1.00 96.88 223 ASN A CA 1
ATOM 1734 C C . ASN A 1 223 ? -9.723 -3.891 14.537 1.00 96.88 223 ASN A C 1
ATOM 1736 O O . ASN A 1 223 ? -10.770 -3.687 15.142 1.00 96.88 223 ASN A O 1
ATOM 1740 N N . THR A 1 224 ? -8.575 -4.094 15.191 1.00 94.69 224 THR A N 1
ATOM 1741 C CA . THR A 1 224 ? -8.491 -4.101 16.661 1.00 94.69 224 THR A CA 1
ATOM 1742 C C . THR A 1 224 ? -9.006 -2.793 17.257 1.00 94.69 224 THR A C 1
ATOM 1744 O O . THR A 1 224 ? -9.819 -2.814 18.173 1.00 94.69 224 THR A O 1
ATOM 1747 N N . ALA A 1 225 ? -8.609 -1.647 16.695 1.00 94.19 225 ALA A N 1
ATOM 1748 C CA . ALA A 1 225 ? -9.076 -0.347 17.177 1.00 94.19 225 ALA A CA 1
ATOM 1749 C C . ALA A 1 225 ? -10.590 -0.135 16.980 1.00 94.19 225 ALA A C 1
ATOM 1751 O O . ALA A 1 225 ? -11.217 0.555 17.782 1.00 94.19 225 ALA A O 1
ATOM 1752 N N . TYR A 1 226 ? -11.173 -0.713 15.926 1.00 95.06 226 TYR A N 1
ATOM 1753 C CA . TYR A 1 226 ? -12.620 -0.724 15.713 1.00 95.06 226 TYR A CA 1
ATOM 1754 C C . TYR A 1 226 ? -13.341 -1.597 16.751 1.00 95.06 226 TYR A C 1
ATOM 1756 O O . TYR A 1 226 ? -14.290 -1.142 17.381 1.00 95.06 226 TYR A O 1
ATOM 1764 N N . LEU A 1 227 ? -12.860 -2.816 17.001 1.00 93.56 227 LEU A N 1
ATOM 1765 C CA . LEU A 1 227 ? -13.448 -3.697 18.016 1.00 93.56 227 LEU A CA 1
ATOM 1766 C C . LEU A 1 227 ? -13.344 -3.099 19.425 1.00 93.56 227 LEU A C 1
ATOM 1768 O O . LEU A 1 227 ? -14.295 -3.172 20.202 1.00 93.56 227 LEU A O 1
ATOM 1772 N N . ASP A 1 228 ? -12.218 -2.466 19.744 1.00 92.44 228 ASP A N 1
ATOM 1773 C CA . ASP A 1 228 ? -12.026 -1.768 21.014 1.00 92.44 228 ASP A CA 1
ATOM 1774 C C . ASP A 1 228 ? -12.996 -0.587 21.173 1.00 92.44 228 ASP A C 1
ATOM 1776 O O . ASP A 1 228 ? -13.484 -0.342 22.276 1.00 92.44 228 ASP A O 1
ATOM 1780 N N . SER A 1 229 ? -13.320 0.132 20.090 1.00 91.44 229 SER A N 1
ATOM 1781 C CA . SER A 1 229 ? -14.284 1.238 20.147 1.00 91.44 229 SER A CA 1
ATOM 1782 C C . SER A 1 229 ? -15.721 0.751 20.355 1.00 91.44 229 SER A C 1
ATOM 1784 O O . SER A 1 229 ? -16.460 1.375 21.118 1.00 91.44 229 SER A O 1
ATOM 1786 N N . LEU A 1 230 ? -16.099 -0.391 19.765 1.00 92.50 230 LEU A N 1
ATOM 1787 C CA . LEU A 1 230 ? -17.391 -1.035 20.022 1.00 92.50 230 LEU A CA 1
ATOM 1788 C C . LEU A 1 230 ? -17.526 -1.454 21.489 1.00 92.50 230 LEU A C 1
ATOM 1790 O O . LEU A 1 230 ? -18.511 -1.110 22.141 1.00 92.50 230 LEU A O 1
ATOM 1794 N N . LYS A 1 231 ? -16.511 -2.137 22.031 1.00 93.38 231 LYS A N 1
ATOM 1795 C CA . LYS A 1 231 ? -16.503 -2.550 23.441 1.00 93.38 231 LYS A CA 1
ATOM 1796 C C . LYS A 1 231 ? -16.524 -1.347 24.386 1.00 93.38 231 LYS A C 1
ATOM 1798 O O . LYS A 1 231 ? -17.202 -1.378 25.409 1.00 93.38 231 LYS A O 1
ATOM 1803 N N . LEU A 1 232 ? -15.809 -0.271 24.044 1.00 93.50 232 LEU A N 1
ATOM 1804 C CA . LEU A 1 232 ? -15.817 0.965 24.826 1.00 93.50 232 LEU A CA 1
ATOM 1805 C C . LEU A 1 232 ? -17.216 1.591 24.868 1.00 93.50 232 LEU A C 1
ATOM 1807 O O . LEU A 1 232 ? -17.644 2.050 25.924 1.00 93.50 232 LEU A O 1
ATOM 1811 N N . GLU A 1 233 ? -17.942 1.582 23.750 1.00 93.81 233 GLU A N 1
ATOM 1812 C CA . GLU A 1 233 ? -19.322 2.072 23.682 1.00 93.81 233 GLU A CA 1
ATOM 1813 C C . GLU A 1 233 ? -20.284 1.199 24.508 1.00 93.81 233 GLU A C 1
ATOM 1815 O O . GLU A 1 233 ? -21.185 1.714 25.170 1.00 93.81 233 GLU A O 1
ATOM 1820 N N . GLU A 1 234 ? -20.085 -0.120 24.535 1.00 95.88 234 GLU A N 1
ATOM 1821 C CA . GLU A 1 234 ? -20.856 -1.030 25.392 1.00 95.88 234 GLU A CA 1
ATOM 1822 C C . GLU A 1 234 ? -20.585 -0.811 26.884 1.00 95.88 234 GLU A C 1
ATOM 1824 O O . GLU A 1 234 ? -21.532 -0.769 27.677 1.00 95.88 234 GLU A O 1
ATOM 1829 N N . ALA A 1 235 ? -19.317 -0.641 27.268 1.00 96.88 235 ALA A N 1
ATOM 1830 C CA . ALA A 1 235 ? -18.933 -0.302 28.636 1.00 96.88 235 ALA A CA 1
ATOM 1831 C C . ALA A 1 235 ? -19.507 1.062 29.038 1.00 96.88 235 ALA A C 1
ATOM 1833 O O . ALA A 1 235 ? -20.095 1.193 30.110 1.00 96.88 235 ALA A O 1
ATOM 1834 N N . LYS A 1 236 ? -19.429 2.057 28.145 1.00 96.44 236 LYS A N 1
ATOM 1835 C CA . LYS A 1 236 ? -20.028 3.379 28.347 1.00 96.44 236 LYS A CA 1
ATOM 1836 C C . LYS A 1 236 ? -21.528 3.281 28.603 1.00 96.44 236 LYS A C 1
ATOM 1838 O O . LYS A 1 236 ? -21.999 3.834 29.588 1.00 96.44 236 LYS A O 1
ATOM 1843 N N . LYS A 1 237 ? -22.268 2.542 27.772 1.00 97.19 237 LYS A N 1
ATOM 1844 C CA . LYS A 1 237 ? -23.712 2.324 27.959 1.00 97.19 237 LYS A CA 1
ATOM 1845 C C . LYS A 1 237 ? -24.030 1.630 29.280 1.00 97.19 237 LYS A C 1
ATOM 1847 O O . LYS A 1 237 ? -24.999 2.005 29.930 1.00 97.19 237 LYS A O 1
ATOM 1852 N N . ALA A 1 238 ? -23.238 0.631 29.671 1.00 97.50 238 ALA A N 1
ATOM 1853 C CA . ALA A 1 238 ? -23.434 -0.080 30.931 1.00 97.50 238 ALA A CA 1
ATOM 1854 C C . ALA A 1 238 ? -23.211 0.835 32.144 1.00 97.50 238 ALA A C 1
ATOM 1856 O O . ALA A 1 238 ? -24.039 0.845 33.049 1.00 97.50 238 ALA A O 1
ATOM 1857 N N . VAL A 1 239 ? -22.147 1.645 32.128 1.00 97.50 239 VAL A N 1
ATOM 1858 C CA . VAL A 1 239 ? -21.859 2.622 33.187 1.00 97.50 239 VAL A CA 1
ATOM 1859 C C . VAL A 1 239 ? -22.908 3.734 33.209 1.00 97.50 239 VAL A C 1
ATOM 1861 O O . VAL A 1 239 ? -23.453 4.025 34.266 1.00 97.50 239 VAL A O 1
ATOM 1864 N N . ASP A 1 240 ? -23.248 4.329 32.063 1.00 96.75 240 ASP A N 1
ATOM 1865 C CA . ASP A 1 240 ? -24.240 5.411 31.992 1.00 96.75 240 ASP A CA 1
ATOM 1866 C C . ASP A 1 240 ? -25.648 4.927 32.415 1.00 96.75 240 ASP A C 1
ATOM 1868 O O . ASP A 1 240 ? -26.423 5.710 32.959 1.00 96.75 240 ASP A O 1
ATOM 1872 N N . ALA A 1 241 ? -25.968 3.634 32.266 1.00 97.25 241 ALA A N 1
ATOM 1873 C CA . ALA A 1 241 ? -27.214 3.043 32.769 1.00 97.25 241 ALA A CA 1
ATOM 1874 C C . ALA A 1 241 ? -27.306 2.980 34.308 1.00 97.25 241 ALA A C 1
ATOM 1876 O O . ALA A 1 241 ? -28.399 2.787 34.842 1.00 97.25 241 ALA A O 1
ATOM 1877 N N . LEU A 1 242 ? -26.196 3.159 35.034 1.00 97.69 242 LEU A N 1
ATOM 1878 C CA . LEU A 1 242 ? -26.188 3.270 36.499 1.00 97.69 242 LEU A CA 1
ATOM 1879 C C . LEU A 1 242 ? -26.635 4.654 36.983 1.00 97.69 242 LEU A C 1
ATOM 1881 O O . LEU A 1 242 ? -26.848 4.840 38.178 1.00 97.69 242 LEU A O 1
ATOM 1885 N N . TYR A 1 243 ? -26.803 5.618 36.078 1.00 97.62 243 TYR A N 1
ATOM 1886 C CA . TYR A 1 243 ? -27.060 7.015 36.404 1.00 97.62 243 TYR A CA 1
ATOM 1887 C C . TYR A 1 243 ? -28.459 7.473 35.976 1.00 97.62 243 TYR A C 1
ATOM 1889 O O . TYR A 1 243 ? -29.022 7.025 34.979 1.00 97.62 243 TYR A O 1
ATOM 1897 N N . ASN A 1 244 ? -29.011 8.430 36.724 1.00 94.56 244 ASN A N 1
ATOM 1898 C CA . ASN A 1 244 ? -30.099 9.296 36.281 1.00 94.56 244 ASN A CA 1
ATOM 1899 C C . ASN A 1 244 ? -29.540 10.718 36.119 1.00 94.56 244 ASN A C 1
ATOM 1901 O O . ASN A 1 244 ? -29.353 11.450 37.093 1.00 94.56 244 ASN A O 1
ATOM 1905 N N . GLY A 1 245 ? -29.201 11.093 34.885 1.00 91.94 245 GLY A N 1
ATOM 1906 C CA . GLY A 1 245 ? -28.438 12.312 34.622 1.00 91.94 245 GLY A CA 1
ATOM 1907 C C . GLY A 1 245 ? -27.010 12.195 35.164 1.00 91.94 245 GLY A C 1
ATOM 1908 O O . GLY A 1 245 ? -26.250 11.347 34.709 1.00 91.94 245 GLY A O 1
ATOM 1909 N N . ASN A 1 246 ? -26.652 13.045 36.129 1.00 91.75 246 ASN A N 1
ATOM 1910 C CA . ASN A 1 246 ? -25.314 13.074 36.738 1.00 91.75 246 ASN A CA 1
ATOM 1911 C C . ASN A 1 246 ? -25.255 12.401 38.118 1.00 91.75 246 ASN A C 1
ATOM 1913 O O . ASN A 1 246 ? -24.237 12.506 38.793 1.00 91.75 246 ASN A O 1
ATOM 1917 N N . THR A 1 247 ? -26.333 11.752 38.559 1.00 93.88 247 THR A N 1
ATOM 1918 C CA . THR A 1 247 ? -26.414 11.143 39.893 1.00 93.88 247 THR A CA 1
ATOM 1919 C C . THR A 1 247 ? -26.603 9.630 39.772 1.00 93.88 247 THR A C 1
ATOM 1921 O O . THR A 1 247 ? -27.452 9.215 38.972 1.00 93.88 247 THR A O 1
ATOM 1924 N N . PRO A 1 248 ? -25.854 8.804 40.531 1.00 96.88 248 PRO A N 1
ATOM 1925 C CA . PRO A 1 248 ? -26.107 7.369 40.606 1.00 96.88 248 PRO A CA 1
ATOM 1926 C C . PRO A 1 248 ? -27.560 7.086 40.994 1.00 96.88 248 PRO A C 1
ATOM 1928 O O . PRO A 1 248 ? -28.144 7.786 41.828 1.00 96.88 248 PRO A O 1
ATOM 1931 N N . ARG A 1 249 ? -28.178 6.086 40.365 1.00 95.38 249 ARG A N 1
ATOM 1932 C CA . ARG A 1 249 ? -29.562 5.726 40.681 1.00 95.38 249 ARG A CA 1
ATOM 1933 C C . ARG A 1 249 ? -29.657 5.084 42.074 1.00 95.38 249 ARG A C 1
ATOM 1935 O O . ARG A 1 249 ? -28.743 4.375 42.487 1.00 95.38 249 ARG A O 1
ATOM 1942 N N . PRO A 1 250 ? -30.772 5.279 42.795 1.00 92.56 250 PRO A N 1
ATOM 1943 C CA . PRO A 1 250 ? -30.977 4.664 44.105 1.00 92.56 250 PRO A CA 1
ATOM 1944 C C . PRO A 1 250 ? -31.349 3.172 44.051 1.00 92.56 250 PRO A C 1
ATOM 1946 O O . PRO A 1 250 ? -31.468 2.539 45.089 1.00 92.56 250 PRO A O 1
ATOM 1949 N N . ASP A 1 251 ? -31.591 2.612 42.865 1.00 93.81 251 ASP A N 1
ATOM 1950 C CA . ASP A 1 251 ? -31.984 1.215 42.645 1.00 93.81 251 ASP A CA 1
ATOM 1951 C C . ASP A 1 251 ? -30.880 0.387 41.959 1.00 93.81 251 ASP A C 1
ATOM 1953 O O . ASP A 1 251 ? -31.165 -0.643 41.344 1.00 93.81 251 ASP A O 1
ATOM 1957 N N . ILE A 1 252 ? -29.618 0.835 42.038 1.00 95.62 252 ILE A N 1
ATOM 1958 C CA . ILE A 1 252 ? -28.467 0.076 41.530 1.00 95.62 252 ILE A CA 1
ATOM 1959 C C . ILE A 1 252 ? -28.387 -1.272 42.255 1.00 95.62 252 ILE A C 1
ATOM 1961 O O . ILE A 1 252 ? -28.490 -1.357 43.476 1.00 95.62 252 ILE A O 1
ATOM 1965 N N . THR A 1 253 ? -28.157 -2.333 41.490 1.00 96.00 253 THR A N 1
ATOM 1966 C CA . THR A 1 253 ? -27.929 -3.685 42.016 1.00 96.00 253 THR A CA 1
ATOM 1967 C C . THR A 1 253 ? -26.461 -4.080 41.886 1.00 96.00 253 THR A C 1
ATOM 1969 O O . THR A 1 253 ? -25.759 -3.605 40.990 1.00 96.00 253 THR A O 1
ATOM 1972 N N . GLN A 1 254 ? -26.009 -5.006 42.735 1.00 94.94 254 GLN A N 1
ATOM 1973 C CA . GLN A 1 254 ? -24.666 -5.583 42.629 1.00 94.94 254 GLN A CA 1
ATOM 1974 C C . GLN A 1 254 ? -24.422 -6.214 41.246 1.00 94.94 254 GLN A C 1
ATOM 1976 O O . GLN A 1 254 ? -23.371 -5.995 40.657 1.00 94.94 254 GLN A O 1
ATOM 1981 N N . GLU A 1 255 ? -25.418 -6.907 40.682 1.00 96.75 255 GLU A N 1
ATOM 1982 C CA . GLU A 1 255 ? -25.333 -7.510 39.343 1.00 96.75 255 GLU A CA 1
ATOM 1983 C C . GLU A 1 255 ? -25.081 -6.461 38.243 1.00 96.75 255 GLU A C 1
ATOM 1985 O O . GLU A 1 255 ? -24.297 -6.689 37.325 1.00 96.75 255 GLU A O 1
ATOM 1990 N N . GLN A 1 256 ? -25.697 -5.278 38.339 1.00 97.44 256 GLN A N 1
ATOM 1991 C CA . GLN A 1 256 ? -25.460 -4.188 37.385 1.00 97.44 256 GLN A CA 1
ATOM 1992 C C . GLN A 1 256 ? -24.051 -3.595 37.513 1.00 97.44 256 GLN A C 1
ATOM 1994 O O . GLN A 1 256 ? -23.447 -3.259 36.492 1.00 97.44 256 GLN A O 1
ATOM 1999 N N . LEU A 1 257 ? -23.529 -3.470 38.740 1.00 97.25 257 LEU A N 1
ATOM 2000 C CA . LEU A 1 257 ? -22.155 -3.018 38.983 1.00 97.25 257 LEU A CA 1
ATOM 2001 C C . LEU A 1 257 ? -21.142 -4.016 38.423 1.00 97.25 257 LEU A C 1
ATOM 2003 O O . LEU A 1 257 ? -20.243 -3.613 37.688 1.00 97.25 257 LEU A O 1
ATOM 2007 N N . GLU A 1 258 ? -21.325 -5.307 38.704 1.00 97.06 258 GLU A N 1
ATOM 2008 C CA . GLU A 1 258 ? -20.476 -6.386 38.188 1.00 97.06 258 GLU A CA 1
ATOM 2009 C C . GLU A 1 258 ? -20.516 -6.432 36.656 1.00 97.06 258 GLU A C 1
ATOM 2011 O O . GLU A 1 258 ? -19.472 -6.405 36.010 1.00 97.06 258 GLU A O 1
ATOM 2016 N N . ALA A 1 259 ? -21.703 -6.358 36.045 1.00 97.31 259 ALA A N 1
ATOM 2017 C CA . ALA A 1 259 ? -21.833 -6.351 34.588 1.00 97.31 259 ALA A CA 1
ATOM 2018 C C . ALA A 1 259 ? -21.175 -5.127 33.919 1.00 97.31 259 ALA A C 1
ATOM 2020 O O . ALA A 1 259 ? -20.661 -5.228 32.799 1.00 97.31 259 ALA A O 1
ATOM 2021 N N . ALA A 1 260 ? -21.204 -3.955 34.566 1.00 97.38 260 ALA A N 1
ATOM 2022 C CA . ALA A 1 260 ? -20.508 -2.764 34.081 1.00 97.38 260 ALA A CA 1
ATOM 2023 C C . ALA A 1 260 ? -18.985 -2.879 34.270 1.00 97.38 260 ALA A C 1
ATOM 2025 O O . ALA A 1 260 ? -18.232 -2.523 33.359 1.00 97.38 260 ALA A O 1
ATOM 2026 N N . ALA A 1 261 ? -18.541 -3.421 35.407 1.00 97.00 261 ALA A N 1
ATOM 2027 C CA . ALA A 1 261 ? -17.139 -3.687 35.713 1.00 97.00 261 ALA A CA 1
ATOM 2028 C C . ALA A 1 261 ? -16.518 -4.684 34.730 1.00 97.00 261 ALA A C 1
ATOM 2030 O O . ALA A 1 261 ? -15.473 -4.392 34.153 1.00 97.00 261 ALA A O 1
ATOM 2031 N N . ASP A 1 262 ? -17.190 -5.803 34.462 1.00 97.25 262 ASP A N 1
ATOM 2032 C CA . ASP A 1 262 ? -16.722 -6.839 33.538 1.00 97.25 262 ASP A CA 1
ATOM 2033 C C . ASP A 1 262 ? -16.477 -6.274 32.136 1.00 97.25 262 ASP A C 1
ATOM 2035 O O . ASP A 1 262 ? -15.435 -6.516 31.521 1.00 97.25 262 ASP A O 1
ATOM 2039 N N . LYS A 1 263 ? -17.408 -5.452 31.636 1.00 96.31 263 LYS A N 1
ATOM 2040 C CA . LYS A 1 263 ? -17.262 -4.782 30.335 1.00 96.31 263 LYS A CA 1
ATOM 2041 C C . LYS A 1 263 ? -16.116 -3.779 30.329 1.00 96.31 263 LYS A C 1
ATOM 2043 O O . LYS A 1 263 ? -15.387 -3.704 29.343 1.00 96.31 263 LYS A O 1
ATOM 2048 N N . LEU A 1 264 ? -15.962 -3.005 31.402 1.00 94.25 264 LEU A N 1
ATOM 2049 C CA . LEU A 1 264 ? -14.926 -1.983 31.503 1.00 94.25 264 LEU A CA 1
ATOM 2050 C C . LEU A 1 264 ? -13.525 -2.599 31.622 1.00 94.25 264 LEU A C 1
ATOM 2052 O O . LEU A 1 264 ? -12.604 -2.145 30.951 1.00 94.25 264 LEU A O 1
ATOM 2056 N N . TYR A 1 265 ? -13.357 -3.638 32.439 1.00 92.31 265 TYR A N 1
ATOM 2057 C CA . TYR A 1 265 ? -12.058 -4.269 32.694 1.00 92.31 265 TYR A CA 1
ATOM 2058 C C . TYR A 1 265 ? -11.627 -5.260 31.607 1.00 92.31 265 TYR A C 1
ATOM 2060 O O . TYR A 1 265 ? -10.454 -5.622 31.540 1.00 92.31 265 TYR A O 1
ATOM 2068 N N . ALA A 1 266 ? -12.531 -5.645 30.702 1.00 92.88 266 ALA A N 1
ATOM 2069 C CA . ALA A 1 266 ? -12.177 -6.355 29.474 1.00 92.88 266 ALA A CA 1
ATOM 2070 C C . ALA A 1 266 ? -11.480 -5.460 28.423 1.00 92.88 266 ALA A C 1
ATOM 2072 O O . ALA A 1 266 ? -10.995 -5.968 27.406 1.00 92.88 266 ALA A O 1
ATOM 2073 N N . LEU A 1 267 ? -11.455 -4.137 28.628 1.00 93.00 267 LEU A N 1
ATOM 2074 C CA . LEU A 1 267 ? -10.860 -3.170 27.707 1.00 93.00 267 LEU A CA 1
ATOM 2075 C C . LEU A 1 267 ? -9.351 -2.992 27.942 1.00 93.00 267 LEU A C 1
ATOM 2077 O O . LEU A 1 267 ? -8.898 -3.002 29.086 1.00 93.00 267 LEU A O 1
ATOM 2081 N N . PRO A 1 268 ? -8.552 -2.753 26.884 1.00 90.25 268 PRO A N 1
ATOM 2082 C CA . PRO A 1 268 ? -7.138 -2.435 27.047 1.00 90.25 268 PRO A CA 1
ATOM 2083 C C . PRO A 1 268 ? -6.914 -1.139 27.845 1.00 90.25 268 PRO A C 1
ATOM 2085 O O . PRO A 1 268 ? -7.499 -0.096 27.549 1.00 90.25 268 PRO A O 1
ATOM 2088 N N . GLU A 1 269 ? -5.995 -1.193 28.817 1.00 88.12 269 GLU A N 1
ATOM 2089 C CA . GLU A 1 269 ? -5.737 -0.132 29.813 1.00 88.12 269 GLU A CA 1
ATOM 2090 C C . GLU A 1 269 ? -5.404 1.246 29.215 1.00 88.12 269 GLU A C 1
ATOM 2092 O O . GLU A 1 269 ? -5.616 2.284 29.837 1.00 88.12 269 GLU A O 1
ATOM 2097 N N . ASN A 1 270 ? -4.861 1.278 27.998 1.00 84.81 270 ASN A N 1
ATOM 2098 C CA . ASN A 1 270 ? -4.415 2.501 27.335 1.00 84.81 270 ASN A CA 1
ATOM 2099 C C . ASN A 1 270 ? -5.497 3.172 26.468 1.00 84.81 270 ASN A C 1
ATOM 2101 O O . ASN A 1 270 ? -5.189 4.125 25.739 1.00 84.81 270 ASN A O 1
ATOM 2105 N N . LEU A 1 271 ? -6.746 2.697 26.521 1.00 87.88 271 LEU A N 1
ATOM 2106 C CA . LEU A 1 271 ? -7.851 3.304 25.788 1.00 87.88 271 LEU A CA 1
ATOM 2107 C C . LEU A 1 271 ? -8.199 4.690 26.324 1.00 87.88 271 LEU A C 1
ATOM 2109 O O . LEU A 1 271 ? -8.381 4.931 27.519 1.00 87.88 271 LEU A O 1
ATOM 2113 N N . LYS A 1 272 ? -8.349 5.635 25.396 1.00 86.62 272 LYS A N 1
ATOM 2114 C CA . LYS A 1 272 ? -8.771 6.994 25.727 1.00 86.62 272 LYS A CA 1
ATOM 2115 C C . LYS A 1 272 ? -10.205 6.968 26.270 1.00 86.62 272 LYS A C 1
ATOM 2117 O O . LYS A 1 272 ? -11.097 6.469 25.597 1.00 86.62 272 LYS A O 1
ATOM 2122 N N . GLY A 1 273 ? -10.419 7.571 27.439 1.00 86.56 273 GLY A N 1
ATOM 2123 C CA . GLY A 1 273 ? -11.728 7.635 28.104 1.00 86.56 273 GLY A CA 1
ATOM 2124 C C . GLY A 1 273 ? -11.973 6.519 29.124 1.00 86.56 273 GLY A C 1
ATOM 2125 O O . GLY A 1 273 ? -12.910 6.628 29.908 1.00 86.56 273 GLY A O 1
ATOM 2126 N N . LEU A 1 274 ? -11.103 5.503 29.186 1.00 92.06 274 LEU A N 1
ATOM 2127 C CA . LEU A 1 274 ? -11.234 4.398 30.139 1.00 92.06 274 LEU A CA 1
ATOM 2128 C C . LEU A 1 274 ? -11.202 4.883 31.597 1.00 92.06 274 LEU A C 1
ATOM 2130 O O . LEU A 1 274 ? -12.046 4.498 32.396 1.00 92.06 274 LEU A O 1
ATOM 2134 N N . GLN A 1 275 ? -10.272 5.785 31.926 1.00 93.50 275 GLN A N 1
ATOM 2135 C CA . GLN A 1 275 ? -10.126 6.323 33.283 1.00 93.50 275 GLN A CA 1
ATOM 2136 C C . GLN A 1 275 ? -11.367 7.090 33.762 1.00 93.50 275 GLN A C 1
ATOM 2138 O O . GLN A 1 275 ? -11.739 7.000 34.927 1.00 93.50 275 GLN A O 1
ATOM 2143 N N . GLU A 1 276 ? -12.010 7.843 32.867 1.00 94.19 276 GLU A N 1
ATOM 2144 C CA . GLU A 1 276 ? -13.217 8.608 33.190 1.00 94.19 276 GLU A CA 1
ATOM 2145 C C . GLU A 1 276 ? -14.398 7.672 33.474 1.00 94.19 276 GLU A C 1
ATOM 2147 O O . GLU A 1 276 ? -15.116 7.857 34.456 1.00 94.19 276 GLU A O 1
ATOM 2152 N N . LEU A 1 277 ? -14.559 6.623 32.659 1.00 95.69 277 LEU A N 1
ATOM 2153 C CA . LEU A 1 277 ? -15.556 5.580 32.904 1.00 95.69 277 LEU A CA 1
ATOM 2154 C C . LEU A 1 277 ? -15.281 4.814 34.203 1.00 95.69 277 LEU A C 1
ATOM 2156 O O . LEU A 1 277 ? -16.223 4.516 34.931 1.00 95.69 277 LEU A O 1
ATOM 2160 N N . ALA A 1 278 ? -14.012 4.546 34.523 1.00 96.06 278 ALA A N 1
ATOM 2161 C CA . ALA A 1 278 ? -13.626 3.897 35.774 1.00 96.06 278 ALA A CA 1
ATOM 2162 C C . ALA A 1 278 ? -13.991 4.739 37.003 1.00 96.06 278 ALA A C 1
ATOM 2164 O O . ALA A 1 278 ? -14.497 4.198 37.981 1.00 96.06 278 ALA A O 1
ATOM 2165 N N . TRP A 1 279 ? -13.798 6.060 36.950 1.00 95.69 279 TRP A N 1
ATOM 2166 C CA . TRP A 1 279 ? -14.227 6.947 38.036 1.00 95.69 279 TRP A CA 1
ATOM 2167 C C . TRP A 1 279 ? -15.743 6.988 38.204 1.00 95.69 279 TRP A C 1
ATOM 2169 O O . TRP A 1 279 ? -16.215 6.944 39.334 1.00 95.69 279 TRP A O 1
ATOM 2179 N N . LYS A 1 280 ? -16.505 7.014 37.106 1.00 97.06 280 LYS A N 1
ATOM 2180 C CA . LYS A 1 280 ? -17.970 6.901 37.174 1.00 97.06 280 LYS A CA 1
ATOM 2181 C C . LYS A 1 280 ? -18.415 5.569 37.784 1.00 97.06 280 LYS A C 1
ATOM 2183 O O . LYS A 1 280 ? -19.294 5.529 38.631 1.00 97.06 280 LYS A O 1
ATOM 2188 N N . LEU A 1 281 ? -17.799 4.460 37.385 1.00 97.31 281 LEU A N 1
ATOM 2189 C CA . LEU A 1 281 ? -18.138 3.162 37.966 1.00 97.31 281 LEU A CA 1
ATOM 2190 C C . LEU A 1 281 ? -17.831 3.110 39.475 1.00 97.31 281 LEU A C 1
ATOM 2192 O O . LEU A 1 281 ? -18.618 2.550 40.238 1.00 97.31 281 LEU A O 1
ATOM 2196 N N . GLN A 1 282 ? -16.723 3.722 39.908 1.00 96.94 282 GLN A N 1
ATOM 2197 C CA . GLN A 1 282 ? -16.378 3.829 41.327 1.00 96.94 282 GLN A CA 1
ATOM 2198 C C . GLN A 1 282 ? -17.413 4.655 42.101 1.00 96.94 282 GLN A C 1
ATOM 2200 O O . GLN A 1 282 ? -17.912 4.189 43.116 1.00 96.94 282 GLN A O 1
ATOM 2205 N N . ASP A 1 283 ? -17.786 5.830 41.594 1.00 97.00 283 ASP A N 1
ATOM 2206 C CA . ASP A 1 283 ? -18.802 6.703 42.201 1.00 97.00 283 ASP A CA 1
ATOM 2207 C C . ASP A 1 283 ? -20.160 5.991 42.358 1.00 97.00 283 ASP A C 1
ATOM 2209 O O . ASP A 1 283 ? -20.777 6.027 43.423 1.00 97.00 283 ASP A O 1
ATOM 2213 N N . ALA A 1 284 ? -20.593 5.243 41.338 1.00 96.75 284 ALA A N 1
ATOM 2214 C CA . ALA A 1 284 ? -21.795 4.412 41.426 1.00 96.75 284 ALA A CA 1
ATOM 2215 C C . ALA A 1 284 ? -21.672 3.277 42.464 1.00 96.75 284 ALA A C 1
ATOM 2217 O O . ALA A 1 284 ? -22.651 2.951 43.140 1.00 96.75 284 ALA A O 1
ATOM 2218 N N . SER A 1 285 ? -20.482 2.686 42.604 1.00 96.25 285 SER A N 1
ATOM 2219 C CA . SER A 1 285 ? -20.209 1.638 43.598 1.00 96.25 285 SER A CA 1
ATOM 2220 C C . SER A 1 285 ? -20.245 2.193 45.023 1.00 96.25 285 SER A C 1
ATOM 2222 O O . SER A 1 285 ? -20.846 1.580 45.904 1.00 96.25 285 SER A O 1
ATOM 2224 N N . ASP A 1 286 ? -19.662 3.372 45.244 1.00 95.12 286 ASP A N 1
ATOM 2225 C CA . ASP A 1 286 ? -19.658 4.046 46.544 1.00 95.12 286 ASP A CA 1
ATOM 2226 C C . ASP A 1 286 ? -21.094 4.398 46.974 1.00 95.12 286 ASP A C 1
ATOM 2228 O O . ASP A 1 286 ? -21.504 4.081 48.093 1.00 95.12 286 ASP A O 1
ATOM 2232 N N . ALA A 1 287 ? -21.910 4.929 46.053 1.00 94.50 287 ALA A N 1
ATOM 2233 C CA . ALA A 1 287 ? -23.321 5.230 46.308 1.00 94.50 287 ALA A CA 1
ATOM 2234 C C . ALA A 1 287 ? -24.153 3.982 46.671 1.00 94.50 287 ALA A C 1
ATOM 2236 O O . ALA A 1 287 ? -25.015 4.040 47.552 1.00 94.50 287 ALA A O 1
ATOM 2237 N N . PHE A 1 288 ? -23.893 2.840 46.023 1.00 94.62 288 PHE A N 1
ATOM 2238 C CA . PHE A 1 288 ? -24.524 1.561 46.367 1.00 94.62 288 PHE A CA 1
ATOM 2239 C C . PHE A 1 288 ? -24.135 1.093 47.778 1.00 94.62 288 PHE A C 1
ATOM 2241 O O . PHE A 1 288 ? -24.984 0.614 48.535 1.00 94.62 288 PHE A O 1
ATOM 2248 N N . MET A 1 289 ? -22.866 1.247 48.161 1.00 91.38 289 MET A N 1
ATOM 2249 C CA . MET A 1 289 ? -22.394 0.864 49.494 1.00 91.38 289 MET A CA 1
ATOM 2250 C C . MET A 1 289 ? -23.003 1.740 50.591 1.00 91.38 289 MET A C 1
ATOM 2252 O O . MET A 1 289 ? -23.423 1.207 51.618 1.00 91.38 289 MET A O 1
ATOM 2256 N N . GLU A 1 290 ? -23.113 3.054 50.383 1.00 90.44 290 GLU A N 1
ATOM 2257 C CA . GLU A 1 290 ? -23.753 3.968 51.343 1.00 90.44 290 GLU A CA 1
ATOM 2258 C C . GLU A 1 290 ? -25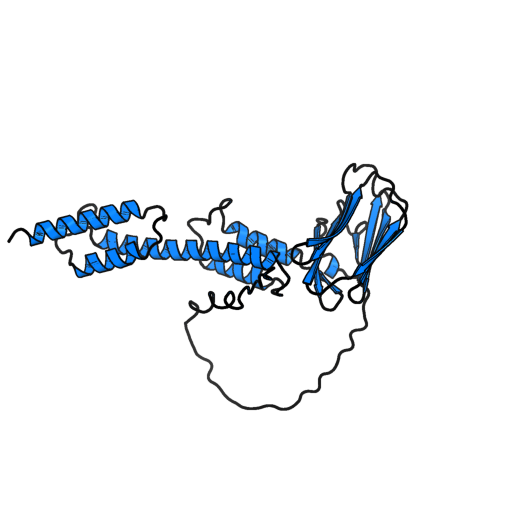.222 3.602 51.609 1.00 90.44 290 GLU A C 1
ATOM 2260 O O . GLU A 1 290 ? -25.662 3.564 52.764 1.00 90.44 290 GLU A O 1
ATOM 2265 N N . GLN A 1 291 ? -25.972 3.258 50.557 1.00 84.38 291 GLN A N 1
ATOM 2266 C CA . GLN A 1 291 ? -27.373 2.838 50.675 1.00 84.38 291 GLN A CA 1
ATOM 2267 C C . GLN A 1 291 ? -27.527 1.541 51.477 1.00 84.38 291 GLN A C 1
ATOM 2269 O O . GLN A 1 291 ? -28.440 1.425 52.293 1.00 84.38 291 GLN A O 1
ATOM 2274 N N . ASN A 1 292 ? -26.614 0.586 51.290 1.00 81.12 292 ASN A N 1
ATOM 2275 C CA . ASN A 1 292 ? -26.667 -0.715 51.963 1.00 81.12 292 ASN A CA 1
ATOM 2276 C C . ASN A 1 292 ? -25.981 -0.739 53.339 1.00 81.12 292 ASN A C 1
ATOM 2278 O O . ASN A 1 292 ? -26.174 -1.687 54.095 1.00 81.12 292 ASN A O 1
ATOM 2282 N N . SER A 1 293 ? -25.212 0.297 53.686 1.00 77.94 293 SER A N 1
ATOM 2283 C CA . SER A 1 293 ? -24.569 0.447 55.003 1.00 77.94 293 SER A CA 1
ATOM 2284 C C . SER A 1 293 ? -25.440 1.196 56.021 1.00 77.94 293 SER A C 1
ATOM 2286 O O . SER A 1 293 ? -25.061 1.310 57.183 1.00 77.94 293 SER A O 1
ATOM 2288 N N . SER A 1 294 ? -26.590 1.730 55.595 1.00 59.94 294 SER A N 1
ATOM 2289 C CA . SER A 1 294 ? -27.491 2.558 56.412 1.00 59.94 294 SER A CA 1
ATOM 2290 C C . SER A 1 294 ? -28.539 1.756 57.213 1.00 59.94 294 SER A C 1
ATOM 2292 O O . SER A 1 294 ? -29.560 2.320 57.612 1.00 59.94 294 SER A O 1
ATOM 2294 N N . PHE A 1 295 ? -28.295 0.462 57.458 1.00 46.75 295 PHE A N 1
ATOM 2295 C CA . PHE A 1 295 ? -29.146 -0.439 58.251 1.00 46.75 295 PHE A CA 1
ATOM 2296 C C . PHE A 1 295 ? -28.450 -0.939 59.519 1.00 46.75 295 PHE A C 1
ATOM 2298 O O . PHE A 1 295 ? -27.251 -1.287 59.444 1.00 46.75 295 PHE A O 1
#

Sequence (295 aa):
MKKKMIVTSAAGIMLFSNLFAVSPQALAAQTAPSSSSTSQVVSQEATQSFTLKGANHATFAQINVTKNNLHLQTFAVKPDTKFRNAYASIKVKRVGYSVFSKDFIGNKLLAAGQKNIHLEEGDIVTITHREANDANFIVSNADLKGNTSGNYTYMVRNGQLENITLQLEEATKAINNLFNGRKPKPNITQEQLDLALEKLEALPNDYYFMEYETLYNKLEKANTAYLDSLKLEEAKKAVDALYNGNTPRPDITQEQLEAAADKLYALPENLKGLQELAWKLQDASDAFMEQNSSF